Protein AF-A0A1Y3NDU6-F1 (afdb_monomer_lite)

Structure (mmCIF, N/CA/C/O backbone):
data_AF-A0A1Y3NDU6-F1
#
_entry.id   AF-A0A1Y3NDU6-F1
#
loop_
_atom_site.group_PDB
_atom_site.id
_atom_site.type_symbol
_atom_site.label_atom_id
_atom_site.label_alt_id
_atom_site.label_comp_id
_atom_site.label_asym_id
_atom_site.label_entity_id
_atom_site.label_seq_id
_atom_site.pdbx_PDB_ins_code
_atom_site.Cartn_x
_atom_site.Cartn_y
_atom_site.Cartn_z
_atom_site.occupancy
_atom_site.B_iso_or_equiv
_atom_site.auth_seq_id
_atom_site.auth_comp_id
_atom_site.auth_asym_id
_atom_site.auth_atom_id
_atom_site.pdbx_PDB_model_num
ATOM 1 N N . MET A 1 1 ? -13.699 -23.824 38.268 1.00 31.77 1 MET A N 1
ATOM 2 C CA . MET A 1 1 ? -13.006 -23.610 36.981 1.00 31.77 1 MET A CA 1
ATOM 3 C C . MET A 1 1 ? -12.756 -22.119 36.849 1.00 31.77 1 MET A C 1
ATOM 5 O O . MET A 1 1 ? -13.721 -21.370 36.886 1.00 31.77 1 MET A O 1
ATOM 9 N N . GLN A 1 2 ? -11.494 -21.681 36.827 1.00 27.80 2 GLN A N 1
ATOM 10 C CA . GLN A 1 2 ? -11.155 -20.280 36.553 1.00 27.80 2 GLN A CA 1
ATOM 11 C C . GLN A 1 2 ? -11.566 -19.979 35.112 1.00 27.80 2 GLN A C 1
ATOM 13 O O . GLN A 1 2 ? -11.056 -20.602 34.185 1.00 27.80 2 GLN A O 1
ATOM 18 N N . ALA A 1 3 ? -12.536 -19.086 34.934 1.00 35.53 3 ALA A N 1
ATOM 19 C CA . ALA A 1 3 ? -12.874 -18.583 33.616 1.00 35.53 3 ALA A CA 1
ATOM 20 C C . ALA A 1 3 ? -11.685 -17.751 33.120 1.00 35.53 3 ALA A C 1
ATOM 22 O O . ALA A 1 3 ? -11.338 -16.745 33.737 1.00 35.53 3 ALA A O 1
ATOM 23 N N . ASN A 1 4 ? -11.026 -18.213 32.055 1.00 40.12 4 ASN A N 1
ATOM 24 C CA . ASN A 1 4 ? -9.940 -17.474 31.421 1.00 40.12 4 ASN A CA 1
ATOM 25 C C . ASN A 1 4 ? -10.467 -16.108 30.970 1.00 40.12 4 ASN A C 1
ATOM 27 O O . ASN A 1 4 ? -11.404 -16.028 30.175 1.00 40.12 4 ASN A O 1
ATOM 31 N N . THR A 1 5 ? -9.868 -15.040 31.488 1.00 45.94 5 THR A N 1
ATOM 32 C CA . THR A 1 5 ? -10.101 -13.678 31.019 1.00 45.94 5 THR A CA 1
ATOM 33 C C . THR A 1 5 ? -9.553 -13.548 29.604 1.00 45.94 5 THR A C 1
ATOM 35 O O . THR A 1 5 ? -8.377 -13.813 29.352 1.00 45.94 5 THR A O 1
ATOM 38 N N . LYS A 1 6 ? -10.412 -13.166 28.656 1.00 53.97 6 LYS A N 1
ATOM 39 C CA . LYS A 1 6 ? -10.004 -12.910 27.274 1.00 53.97 6 LYS A CA 1
ATOM 40 C C . LYS A 1 6 ? -9.693 -11.421 27.155 1.00 53.97 6 LYS A C 1
ATOM 42 O O . LYS A 1 6 ? -10.540 -10.582 27.459 1.00 53.97 6 LYS A O 1
ATOM 47 N N . SER A 1 7 ? -8.450 -11.096 26.808 1.00 54.53 7 SER A N 1
ATOM 48 C CA . SER A 1 7 ? -8.079 -9.726 26.454 1.00 54.53 7 SER A CA 1
ATOM 49 C C . SER A 1 7 ? -8.465 -9.508 24.999 1.00 54.53 7 SER A C 1
ATOM 51 O O . SER A 1 7 ? -7.969 -10.215 24.123 1.00 54.53 7 SER A O 1
ATOM 53 N N . ASP A 1 8 ? -9.345 -8.547 24.752 1.00 68.81 8 ASP A N 1
ATOM 54 C CA . ASP A 1 8 ? -9.867 -8.228 23.432 1.00 68.81 8 ASP A CA 1
ATOM 55 C C . ASP A 1 8 ? -9.510 -6.785 23.057 1.00 68.81 8 ASP A C 1
ATOM 57 O O . ASP A 1 8 ? -9.345 -5.902 23.907 1.00 68.81 8 ASP A O 1
ATOM 61 N N . VAL A 1 9 ? -9.353 -6.559 21.756 1.00 76.62 9 VAL A N 1
ATOM 62 C CA . VAL A 1 9 ? -9.090 -5.234 21.200 1.00 76.62 9 VAL A CA 1
ATOM 63 C C . VAL A 1 9 ? -10.424 -4.615 20.796 1.00 76.62 9 VAL A C 1
ATOM 65 O O . VAL A 1 9 ? -11.245 -5.247 20.131 1.00 76.62 9 VAL A O 1
ATOM 68 N N . TYR A 1 10 ? -10.645 -3.372 21.210 1.00 80.69 10 TYR A N 1
ATOM 69 C CA . TYR A 1 10 ? -11.831 -2.595 20.873 1.00 80.69 10 TYR A CA 1
ATOM 70 C C . TYR A 1 10 ? -11.435 -1.323 20.137 1.00 80.69 10 TYR A C 1
ATOM 72 O O . TYR A 1 10 ? -10.323 -0.820 20.298 1.00 80.69 10 TYR A O 1
ATOM 80 N N . TYR A 1 11 ? -12.352 -0.772 19.348 1.00 83.75 11 TYR A N 1
ATOM 81 C CA . TYR A 1 11 ? -12.124 0.504 18.680 1.00 83.75 11 TYR A CA 1
ATOM 82 C C . TYR A 1 11 ? -13.368 1.391 18.628 1.00 83.75 11 TYR A C 1
ATOM 84 O O . TYR A 1 11 ? -14.505 0.911 18.669 1.00 83.75 11 TYR A O 1
ATOM 92 N N . PHE A 1 12 ? -13.134 2.695 18.491 1.00 82.38 12 PHE A N 1
ATOM 93 C CA . PHE A 1 12 ? -14.144 3.707 18.180 1.00 82.38 12 PHE A CA 1
ATOM 94 C C . PHE A 1 12 ? -13.540 4.849 17.355 1.00 82.38 12 PHE A C 1
ATOM 96 O O . PHE A 1 12 ? -12.323 4.941 17.205 1.00 82.38 12 PHE A O 1
ATOM 103 N N . ILE A 1 13 ? -14.396 5.709 16.802 1.00 74.62 13 ILE A N 1
ATOM 104 C CA . ILE A 1 13 ? -13.988 6.909 16.061 1.00 74.62 13 ILE A CA 1
ATOM 105 C C . ILE A 1 13 ? -14.240 8.120 16.960 1.00 74.62 13 ILE A C 1
ATOM 107 O O . ILE A 1 13 ? -15.358 8.302 17.447 1.00 74.62 13 ILE A O 1
ATOM 111 N N . ASN A 1 14 ? -13.207 8.922 17.213 1.00 76.12 14 ASN A N 1
ATOM 112 C CA . ASN A 1 14 ? -13.328 10.130 18.025 1.00 76.12 14 ASN A CA 1
ATOM 113 C C . ASN A 1 14 ? -13.956 11.294 17.227 1.00 76.12 14 ASN A C 1
ATOM 115 O O . ASN A 1 14 ? -14.252 11.187 16.037 1.00 76.12 14 ASN A O 1
ATOM 119 N N . LYS A 1 15 ? -14.140 12.449 17.876 1.00 71.94 15 LYS A N 1
ATOM 120 C CA . LYS A 1 15 ? -14.697 13.656 17.229 1.00 71.94 15 LYS A CA 1
ATOM 121 C C . LYS A 1 15 ? -13.829 14.214 16.094 1.00 71.94 15 LYS A C 1
ATOM 123 O O . LYS A 1 15 ? -14.344 14.945 15.254 1.00 71.94 15 LYS A O 1
ATOM 128 N N . SER A 1 16 ? -12.541 13.883 16.077 1.00 75.50 16 SER A N 1
ATOM 129 C CA . SER A 1 16 ? -11.582 14.271 15.039 1.00 75.50 16 SER A CA 1
ATOM 130 C C . SER A 1 16 ? -11.560 13.292 13.858 1.00 75.50 16 SER A C 1
ATOM 132 O O . SER A 1 16 ? -10.704 13.419 12.988 1.00 75.50 16 SER A O 1
ATOM 134 N N . ASN A 1 17 ? -12.491 12.329 13.803 1.00 69.38 17 ASN A N 1
ATOM 135 C CA . ASN A 1 17 ? -12.513 11.222 12.841 1.00 69.38 17 ASN A CA 1
ATOM 136 C C . ASN A 1 17 ? -11.282 10.300 12.908 1.00 69.38 17 ASN A C 1
ATOM 138 O O . ASN A 1 17 ? -10.957 9.617 11.937 1.00 69.38 17 ASN A O 1
ATOM 142 N N . GLU A 1 18 ? -10.613 10.235 14.056 1.00 71.06 18 GLU A N 1
ATOM 143 C CA . GLU A 1 18 ? -9.482 9.339 14.276 1.00 71.06 18 GLU A CA 1
ATOM 144 C C . GLU A 1 18 ? -9.954 8.039 14.926 1.00 71.06 18 GLU A C 1
ATOM 146 O O . GLU A 1 18 ? -10.801 8.037 15.826 1.00 71.06 18 GLU A O 1
ATOM 151 N N . TYR A 1 19 ? -9.377 6.923 14.482 1.00 73.75 19 TYR A N 1
ATOM 152 C CA . TYR A 1 19 ? -9.595 5.626 15.108 1.00 73.75 19 TYR A CA 1
ATOM 153 C C . TYR A 1 19 ? -8.797 5.532 16.403 1.00 73.75 19 TYR A C 1
ATOM 155 O O . TYR A 1 19 ? -7.568 5.607 16.398 1.00 73.75 19 TYR A O 1
ATOM 163 N N . ILE A 1 20 ? -9.502 5.304 17.505 1.00 79.75 20 ILE A N 1
ATOM 164 C CA . ILE A 1 20 ? -8.898 5.011 18.797 1.00 79.75 20 ILE A CA 1
ATOM 165 C C . ILE A 1 20 ? -9.077 3.526 19.068 1.00 79.75 20 ILE A C 1
ATOM 167 O O . ILE A 1 20 ? -10.198 3.018 19.082 1.00 79.75 20 ILE A O 1
ATOM 171 N N . VAL A 1 21 ? -7.952 2.846 19.272 1.00 82.00 21 VAL A N 1
ATOM 172 C CA . VAL A 1 21 ? -7.886 1.427 19.623 1.00 82.00 21 VAL A CA 1
ATOM 173 C C . VAL A 1 21 ? -7.563 1.310 21.103 1.00 82.00 21 VAL A C 1
ATOM 175 O O . VAL A 1 21 ? -6.613 1.945 21.569 1.00 82.00 21 VAL A O 1
ATOM 178 N N . ILE A 1 22 ? -8.345 0.503 21.816 1.00 84.31 22 ILE A N 1
ATOM 179 C CA . ILE A 1 22 ? -8.239 0.297 23.259 1.00 84.31 22 ILE A CA 1
ATOM 180 C C . ILE A 1 22 ? -8.166 -1.191 23.573 1.00 84.31 22 ILE A C 1
ATOM 182 O O . ILE A 1 22 ? -8.807 -2.016 22.917 1.00 84.31 22 ILE A O 1
ATOM 186 N N . THR A 1 23 ? -7.420 -1.523 24.617 1.00 82.12 23 THR A N 1
ATOM 187 C CA . THR A 1 23 ? -7.362 -2.884 25.145 1.00 82.12 23 THR A CA 1
ATOM 188 C C . THR A 1 23 ? -8.314 -2.996 26.325 1.00 82.12 23 THR A C 1
ATOM 190 O O . THR A 1 23 ? -8.252 -2.198 27.263 1.00 82.12 23 THR A O 1
ATOM 193 N N . ALA A 1 24 ? -9.190 -3.996 26.294 1.00 83.31 24 ALA A N 1
ATOM 194 C CA . ALA A 1 24 ? -10.069 -4.296 27.412 1.00 83.31 24 ALA A CA 1
ATOM 195 C C . ALA A 1 24 ? -10.172 -5.807 27.635 1.00 83.31 24 ALA A C 1
ATOM 197 O O . ALA A 1 24 ? -10.037 -6.607 26.711 1.00 83.31 24 ALA A O 1
ATOM 198 N N . LYS A 1 25 ? -10.404 -6.215 28.880 1.00 83.44 25 LYS A N 1
ATOM 199 C CA . LYS A 1 25 ? -10.561 -7.620 29.262 1.00 83.44 25 LYS A CA 1
ATOM 200 C C . LYS A 1 25 ? -12.034 -7.904 29.505 1.00 83.44 25 LYS A C 1
ATOM 202 O O . LYS A 1 25 ? -12.667 -7.228 30.319 1.00 83.44 25 LYS A O 1
ATOM 207 N N . HIS A 1 26 ? -12.563 -8.921 28.832 1.00 75.62 26 HIS A N 1
ATOM 208 C CA . HIS A 1 26 ? -13.901 -9.421 29.106 1.00 75.62 26 HIS A CA 1
ATOM 209 C C . HIS A 1 26 ? -13.832 -10.500 30.192 1.00 75.62 26 HIS A C 1
ATOM 211 O O . HIS A 1 26 ? -13.117 -11.501 30.066 1.00 75.62 26 HIS A O 1
ATOM 217 N N . VAL A 1 27 ? -14.578 -10.289 31.275 1.00 78.25 27 VAL A N 1
ATOM 218 C CA . VAL A 1 27 ? -14.775 -11.269 32.343 1.00 78.25 27 VAL A CA 1
ATOM 219 C C . VAL A 1 27 ? -16.188 -11.830 32.183 1.00 78.25 27 VAL A C 1
ATOM 221 O O . VAL A 1 27 ? -17.154 -11.083 32.353 1.00 78.25 27 VAL A O 1
ATOM 224 N N . PRO A 1 28 ? -16.349 -13.115 31.829 1.00 70.94 28 PRO A N 1
ATOM 225 C CA . PRO A 1 28 ? -17.672 -13.704 31.656 1.00 70.94 28 PRO A CA 1
ATOM 226 C C . PRO A 1 28 ? -18.440 -13.744 32.984 1.00 70.94 28 PRO A C 1
ATOM 228 O O . PRO A 1 28 ? -17.840 -13.761 34.062 1.00 70.94 28 PRO A O 1
ATOM 231 N N . SER A 1 29 ? -19.774 -13.783 32.910 1.00 74.88 29 SER A N 1
ATOM 232 C CA . SER A 1 29 ? -20.608 -13.929 34.106 1.00 74.88 29 SER A CA 1
ATOM 233 C C . SER A 1 29 ? -20.365 -15.273 34.788 1.00 74.88 29 SER A C 1
ATOM 235 O O . SER A 1 29 ? -20.141 -16.291 34.131 1.00 74.88 29 SER A O 1
ATOM 237 N N . THR A 1 30 ? -20.494 -15.287 36.106 1.00 74.62 30 THR A N 1
ATOM 238 C CA . THR A 1 30 ? -20.524 -16.502 36.926 1.00 74.62 30 THR A CA 1
ATOM 239 C C . THR A 1 30 ? -21.856 -16.576 37.668 1.00 74.62 30 THR A C 1
ATOM 241 O O . THR A 1 30 ? -22.587 -15.590 37.713 1.00 74.62 30 THR A O 1
ATOM 244 N N . ASP A 1 31 ? -22.151 -17.694 38.333 1.00 75.56 31 ASP A N 1
ATOM 245 C CA . ASP A 1 31 ? -23.376 -17.849 39.142 1.00 75.56 31 ASP A CA 1
ATOM 246 C C . ASP A 1 31 ? -23.540 -16.782 40.244 1.00 75.56 31 ASP A C 1
ATOM 248 O O . ASP A 1 31 ? -24.611 -16.648 40.834 1.00 75.56 31 ASP A O 1
ATOM 252 N N . LYS A 1 32 ? -22.470 -16.042 40.562 1.00 78.50 32 LYS A N 1
ATOM 253 C CA . LYS A 1 32 ? -22.427 -15.039 41.632 1.00 78.50 32 LYS A CA 1
ATOM 254 C C . LYS A 1 32 ? -22.222 -13.611 41.135 1.00 78.50 32 LYS A C 1
ATOM 256 O O . LYS A 1 32 ? -22.427 -12.682 41.909 1.00 78.50 32 LYS A O 1
ATOM 261 N N . GLU A 1 33 ? -21.785 -13.423 39.892 1.00 75.06 33 GLU A N 1
ATOM 262 C CA . GLU A 1 33 ? -21.370 -12.115 39.384 1.00 75.06 33 GLU A CA 1
ATOM 263 C C . GLU A 1 33 ? -21.757 -11.930 37.917 1.00 75.06 33 GLU A C 1
ATOM 265 O O . GLU A 1 33 ? -21.538 -12.814 37.088 1.00 75.06 33 GLU A O 1
ATOM 270 N N . ASN A 1 34 ? -22.267 -10.742 37.585 1.00 74.56 34 ASN A N 1
ATOM 271 C CA . ASN A 1 34 ? -22.521 -10.347 36.202 1.00 74.56 34 ASN A CA 1
ATOM 272 C C . ASN A 1 34 ? -21.213 -10.246 35.407 1.00 74.56 34 ASN A C 1
ATOM 274 O O . ASN A 1 34 ? -20.143 -10.024 35.977 1.00 74.56 34 ASN A O 1
ATOM 278 N N . ALA A 1 35 ? -21.320 -10.367 34.082 1.00 77.44 35 ALA A N 1
ATOM 279 C CA . ALA A 1 35 ? -20.197 -10.146 33.180 1.00 77.44 35 ALA A CA 1
ATOM 280 C C . ALA A 1 35 ? -19.627 -8.728 33.349 1.00 77.44 35 ALA A C 1
ATOM 282 O O . ALA A 1 35 ? -20.364 -7.782 33.659 1.00 77.44 35 ALA A O 1
ATOM 283 N N . LYS A 1 36 ? -18.311 -8.596 33.165 1.00 83.31 36 LYS A N 1
ATOM 284 C CA . LYS A 1 36 ? -17.575 -7.347 33.371 1.00 83.31 36 LYS A CA 1
ATOM 285 C C . LYS A 1 36 ? -16.689 -7.025 32.179 1.00 83.31 36 LYS A C 1
ATOM 287 O O . LYS A 1 36 ? -16.108 -7.922 31.568 1.00 83.31 36 LYS A O 1
ATOM 292 N N . LEU A 1 37 ? -16.522 -5.736 31.918 1.00 85.69 37 LEU A N 1
ATOM 293 C CA . LEU A 1 37 ? -15.507 -5.211 31.015 1.00 85.69 37 LEU A CA 1
ATOM 294 C C . LEU A 1 37 ? -14.501 -4.412 31.835 1.00 85.69 37 LEU A C 1
ATOM 296 O O . LEU A 1 37 ? -14.879 -3.486 32.551 1.00 85.69 37 LEU A O 1
ATOM 300 N N . ILE A 1 38 ? -13.228 -4.776 31.736 1.00 87.94 38 ILE A N 1
ATOM 301 C CA . ILE A 1 38 ? -12.136 -4.086 32.422 1.00 87.94 38 ILE A CA 1
ATOM 302 C C . ILE A 1 38 ? -11.323 -3.342 31.370 1.00 87.94 38 ILE A C 1
ATOM 304 O O . ILE A 1 38 ? -10.694 -3.975 30.524 1.00 87.94 38 ILE A O 1
ATOM 308 N N . ILE A 1 39 ? -11.347 -2.013 31.409 1.00 88.25 39 ILE A N 1
ATOM 309 C CA . ILE A 1 39 ? -10.547 -1.161 30.526 1.00 88.25 39 ILE A CA 1
ATOM 310 C C . ILE A 1 39 ? -9.260 -0.793 31.258 1.00 88.25 39 ILE A C 1
ATOM 312 O O . ILE A 1 39 ? -9.310 -0.243 32.357 1.00 88.25 39 ILE A O 1
ATOM 316 N N . ASP A 1 40 ? -8.130 -1.088 30.622 1.00 85.06 40 ASP A N 1
ATOM 317 C CA . ASP A 1 40 ? -6.774 -0.823 31.121 1.00 85.06 40 ASP A CA 1
ATOM 318 C C . ASP A 1 40 ? -6.006 0.010 30.075 1.00 85.06 40 ASP A C 1
ATOM 320 O O . ASP A 1 40 ? -4.908 -0.324 29.636 1.00 85.06 40 ASP A O 1
ATOM 324 N N . ASP A 1 41 ? -6.659 1.067 29.573 1.00 86.19 41 ASP A N 1
ATOM 325 C CA . ASP A 1 41 ? -6.070 2.030 28.639 1.00 86.19 41 ASP A CA 1
ATOM 326 C C . ASP A 1 41 ? -6.034 3.413 29.289 1.00 86.19 41 ASP A C 1
ATOM 328 O O . ASP A 1 41 ? -7.052 4.104 29.419 1.00 86.19 41 ASP A O 1
ATOM 332 N N . GLU A 1 42 ? -4.832 3.825 29.690 1.00 85.44 42 GLU A N 1
ATOM 333 C CA . GLU A 1 42 ? -4.609 5.084 30.395 1.00 85.44 42 GLU A CA 1
ATOM 334 C C . GLU A 1 42 ? -5.117 6.299 29.600 1.00 85.44 42 GLU A C 1
ATOM 336 O O . GLU A 1 42 ? -5.598 7.265 30.195 1.00 85.44 42 GLU A O 1
ATOM 341 N N . ARG A 1 43 ? -5.054 6.266 28.262 1.00 86.19 43 ARG A N 1
ATOM 342 C CA . ARG A 1 43 ? -5.461 7.397 27.412 1.00 86.19 43 ARG A CA 1
ATOM 343 C C . ARG A 1 43 ? -6.961 7.625 27.522 1.00 86.19 43 ARG A C 1
ATOM 345 O O . ARG A 1 43 ? -7.394 8.746 27.773 1.00 86.19 43 ARG A O 1
ATOM 352 N N . VAL A 1 44 ? -7.742 6.552 27.420 1.00 85.88 44 VAL A N 1
ATOM 353 C CA . VAL A 1 44 ? -9.207 6.609 27.524 1.00 85.88 44 VAL A CA 1
ATOM 354 C C . VAL A 1 44 ? -9.649 6.974 28.931 1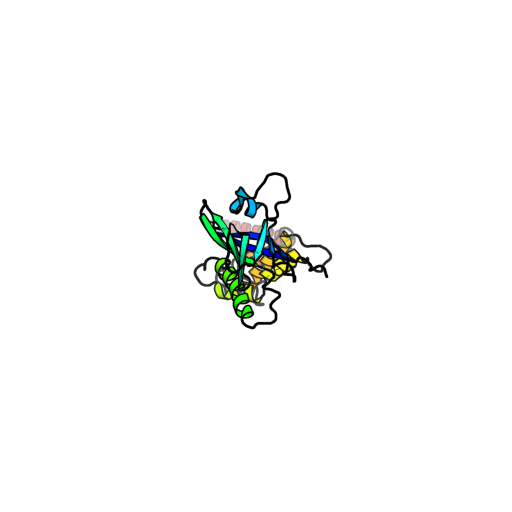.00 85.88 44 VAL A C 1
ATOM 356 O O . VAL A 1 44 ? -10.551 7.794 29.094 1.00 85.88 44 VAL A O 1
ATOM 359 N N . ILE A 1 45 ? -8.982 6.439 29.953 1.00 87.44 45 ILE A N 1
ATOM 360 C CA . ILE A 1 45 ? -9.290 6.772 31.346 1.00 87.44 45 ILE A CA 1
ATOM 361 C C . ILE A 1 45 ? -9.000 8.254 31.620 1.00 87.44 45 ILE A C 1
ATOM 363 O O . ILE A 1 45 ? -9.853 8.960 32.157 1.00 87.44 45 ILE A O 1
ATOM 367 N N . LYS A 1 46 ? -7.842 8.767 31.188 1.00 86.25 46 LYS A N 1
ATOM 368 C CA . LYS A 1 46 ? -7.493 10.191 31.318 1.00 86.25 46 LYS A CA 1
ATOM 369 C C . LYS A 1 46 ? -8.393 11.110 30.507 1.00 86.25 46 LYS A C 1
ATOM 371 O O . LYS A 1 46 ? -8.544 12.268 30.878 1.00 86.25 46 LYS A O 1
ATOM 376 N N . GLU A 1 47 ? -8.937 10.667 29.384 1.00 86.06 47 GLU A N 1
ATOM 377 C CA . GLU A 1 47 ? -9.767 11.523 28.541 1.00 86.06 47 GLU A CA 1
ATOM 378 C C . GLU A 1 47 ? -11.212 11.576 29.047 1.00 86.06 47 GLU A C 1
ATOM 380 O O . GLU A 1 47 ? -11.738 12.668 29.273 1.00 86.06 47 GLU A O 1
ATOM 385 N N . TYR A 1 48 ? -11.811 10.408 29.294 1.00 86.19 48 TYR A N 1
ATOM 386 C CA . TYR A 1 48 ? -13.251 10.250 29.523 1.00 86.19 48 TYR A CA 1
ATOM 387 C C . TYR A 1 48 ? -13.639 9.989 30.985 1.00 86.19 48 TYR A C 1
ATOM 389 O O . TYR A 1 48 ? -14.810 10.127 31.331 1.00 86.19 48 TYR A O 1
ATOM 397 N N . TYR A 1 49 ? -12.674 9.640 31.844 1.00 86.19 49 TYR A N 1
ATOM 398 C CA . TYR A 1 49 ? -12.896 9.199 33.230 1.00 86.19 49 TYR A CA 1
ATOM 399 C C . TYR A 1 49 ? -11.931 9.869 34.216 1.00 86.19 49 TYR A C 1
ATOM 401 O O . TYR A 1 49 ? -11.488 9.258 35.188 1.00 86.19 49 TYR A O 1
ATOM 409 N N . LYS A 1 50 ? -11.604 11.147 33.978 1.00 81.56 50 LYS A N 1
ATOM 410 C CA . LYS A 1 50 ? -10.631 11.934 34.767 1.00 81.56 50 LYS A CA 1
ATOM 411 C C . LYS A 1 50 ? -10.855 11.869 36.274 1.00 81.56 50 LYS A C 1
ATOM 413 O O . LYS A 1 50 ? -9.893 11.847 37.029 1.00 81.56 50 LYS A O 1
ATOM 418 N N . GLU A 1 51 ? -12.110 11.832 36.709 1.00 79.00 51 GLU A N 1
ATOM 419 C CA . GLU A 1 51 ? -12.468 11.758 38.131 1.00 79.00 51 GLU A CA 1
ATOM 420 C C . GLU A 1 51 ? -12.076 10.429 38.796 1.00 79.00 51 GLU A C 1
ATOM 422 O O . GLU A 1 51 ? -11.881 10.384 40.007 1.00 79.00 51 GLU A O 1
ATOM 427 N N . TYR A 1 52 ? -11.920 9.363 38.009 1.00 75.25 52 TYR A N 1
ATOM 428 C CA . TYR A 1 52 ? -11.458 8.053 38.467 1.00 75.25 52 TYR A CA 1
ATOM 429 C C . TYR A 1 52 ? -9.946 7.872 38.291 1.00 75.25 52 TYR A C 1
ATOM 431 O O . TYR A 1 52 ? -9.399 6.848 38.697 1.00 75.25 52 TYR A O 1
ATOM 439 N N . TYR A 1 53 ? -9.256 8.856 37.705 1.00 73.94 53 TYR A N 1
ATOM 440 C CA . TYR A 1 53 ? -7.812 8.829 37.527 1.00 73.94 53 TYR A CA 1
ATOM 441 C C . TYR A 1 53 ? -7.109 9.414 38.760 1.00 73.94 53 TYR A C 1
ATOM 443 O O . TYR A 1 53 ? -6.913 10.623 38.880 1.00 73.94 53 TYR A O 1
ATOM 451 N N . THR A 1 54 ? -6.696 8.550 39.688 1.00 65.75 54 THR A N 1
ATOM 452 C CA . THR A 1 54 ? -5.808 8.928 40.798 1.00 65.75 54 THR A CA 1
ATOM 453 C C . THR A 1 54 ? -4.360 8.597 40.454 1.00 65.75 54 THR A C 1
ATOM 455 O O . THR A 1 54 ? -4.019 7.434 40.247 1.00 65.75 54 THR A O 1
ATOM 458 N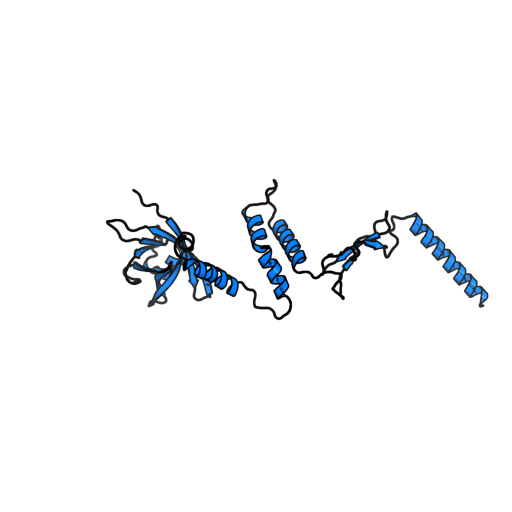 N . SER A 1 55 ? -3.499 9.617 40.420 1.00 57.44 55 SER A N 1
ATOM 459 C CA . SER A 1 55 ? -2.055 9.472 40.197 1.00 57.44 55 SER A CA 1
ATOM 460 C C . SER A 1 55 ? -1.436 8.502 41.215 1.00 57.44 55 SER A C 1
ATOM 462 O O . SER A 1 55 ? -1.289 8.868 42.379 1.00 57.44 55 SER A O 1
ATOM 464 N N . GLY A 1 56 ? -1.049 7.292 40.784 1.00 57.62 56 GLY A N 1
ATOM 465 C CA . GLY A 1 56 ? -0.179 6.403 41.569 1.00 57.62 56 GLY A CA 1
ATOM 466 C C . GLY A 1 56 ? -0.554 4.920 41.698 1.00 57.62 56 GLY A C 1
ATOM 467 O O . GLY A 1 56 ? 0.237 4.202 42.294 1.00 57.62 56 GLY A O 1
ATOM 468 N N . ASN A 1 57 ? -1.679 4.430 41.157 1.00 55.88 57 ASN A N 1
ATOM 469 C CA . ASN A 1 57 ? -2.064 3.005 41.227 1.00 55.88 57 ASN A CA 1
ATOM 470 C C . ASN A 1 57 ? -2.629 2.479 39.893 1.00 55.88 57 ASN A C 1
ATOM 472 O O . ASN A 1 57 ? -3.110 3.274 39.088 1.00 55.88 57 ASN A O 1
ATOM 476 N N . ASN A 1 58 ? -2.577 1.149 39.695 1.00 59.06 58 ASN A N 1
ATOM 477 C CA . ASN A 1 58 ? -3.147 0.418 38.548 1.00 59.06 58 ASN A CA 1
ATOM 478 C C . ASN A 1 58 ? -4.528 0.970 38.155 1.00 59.06 58 ASN A C 1
ATOM 480 O O . ASN A 1 58 ? -5.474 0.922 38.943 1.00 59.06 58 ASN A O 1
ATOM 484 N N . TYR A 1 59 ? -4.625 1.494 36.936 1.00 71.75 59 TYR A N 1
ATOM 485 C CA . TYR A 1 59 ? -5.799 2.169 36.389 1.00 71.75 59 TYR A CA 1
ATOM 486 C C . TYR A 1 59 ? -6.682 1.164 35.647 1.00 71.75 59 TYR A C 1
ATOM 488 O O . TYR A 1 59 ? -6.784 1.179 34.427 1.00 71.75 59 TYR A O 1
ATOM 496 N N . GLU A 1 60 ? -7.339 0.287 36.405 1.00 83.69 60 GLU A N 1
ATOM 497 C CA . GLU A 1 60 ? -8.362 -0.601 35.855 1.00 83.69 60 GLU A CA 1
ATOM 498 C C . GLU A 1 60 ? -9.752 -0.002 36.089 1.00 83.69 60 GLU A C 1
ATOM 500 O O . GLU A 1 60 ? -10.216 0.148 37.224 1.00 83.69 60 GLU A O 1
ATOM 505 N N . LEU A 1 61 ? -10.441 0.339 34.999 1.00 87.50 61 LEU A N 1
ATOM 506 C CA . LEU A 1 61 ? -11.826 0.785 35.051 1.00 87.50 61 LEU A CA 1
ATOM 507 C C . LEU A 1 61 ? -12.753 -0.403 34.788 1.00 87.50 61 LEU A C 1
ATOM 509 O O . LEU A 1 61 ? -12.781 -0.954 33.689 1.00 87.50 61 LEU A O 1
ATOM 513 N N . VAL A 1 62 ? -13.505 -0.796 35.816 1.00 89.75 62 VAL A N 1
ATOM 514 C CA . VAL A 1 62 ? -14.392 -1.964 35.776 1.00 89.75 62 VAL A CA 1
ATOM 515 C C . VAL A 1 62 ? -15.832 -1.530 35.529 1.00 89.75 62 VAL A C 1
ATOM 517 O O . VAL A 1 62 ? -16.396 -0.774 36.322 1.00 89.75 62 VAL A O 1
ATOM 520 N N . PHE A 1 63 ? -16.426 -2.063 34.466 1.00 89.31 63 PHE A N 1
ATOM 521 C CA . PHE A 1 63 ? -17.846 -1.948 34.151 1.00 89.31 63 PHE A CA 1
ATOM 522 C C . PHE A 1 63 ? -18.542 -3.291 34.304 1.00 89.31 63 PHE A C 1
ATOM 524 O O . PHE A 1 63 ? -17.947 -4.334 34.037 1.00 89.31 63 PHE A O 1
ATOM 531 N N . THR A 1 64 ? -19.814 -3.269 34.680 1.00 87.88 64 THR A N 1
ATOM 532 C CA . THR A 1 64 ? -20.686 -4.447 34.709 1.00 87.88 64 THR A CA 1
ATOM 533 C C . THR A 1 64 ? -21.729 -4.351 33.599 1.00 87.88 64 THR A C 1
ATOM 535 O O . THR A 1 64 ? -22.165 -3.264 33.221 1.00 87.88 64 THR A O 1
ATOM 538 N N . CYS A 1 65 ? -22.141 -5.487 33.041 1.00 79.19 65 CYS A N 1
ATOM 539 C CA . CYS A 1 65 ? -23.222 -5.496 32.059 1.00 79.19 65 CYS A CA 1
ATOM 540 C C . CYS A 1 65 ? -24.566 -5.185 32.737 1.00 79.19 65 CYS A C 1
ATOM 542 O O . CYS A 1 65 ? -24.948 -5.846 33.706 1.00 79.19 65 CYS A O 1
ATOM 544 N N . GLY A 1 66 ? -25.280 -4.191 32.209 1.00 77.75 66 GLY A N 1
ATOM 545 C CA . GLY A 1 66 ? -26.606 -3.767 32.651 1.00 77.75 66 GLY A CA 1
ATOM 546 C C . GLY A 1 66 ? -27.609 -3.717 31.496 1.00 77.75 66 GLY A C 1
ATOM 547 O O . GLY A 1 66 ? -27.290 -4.038 30.353 1.00 77.75 66 GLY A O 1
ATOM 548 N N . THR A 1 67 ? -28.844 -3.309 31.792 1.00 80.50 67 THR A N 1
ATOM 549 C CA . THR A 1 67 ? -29.900 -3.143 30.775 1.00 80.50 67 THR A CA 1
ATOM 550 C C . THR A 1 67 ? -29.714 -1.893 29.921 1.00 80.50 67 THR A C 1
ATOM 552 O O . THR A 1 67 ? -30.150 -1.882 28.778 1.00 80.50 67 THR A O 1
ATOM 555 N N . ASN A 1 68 ? -29.064 -0.860 30.464 1.00 84.25 68 ASN A N 1
ATOM 556 C CA . ASN A 1 68 ? -28.732 0.390 29.786 1.00 84.25 68 ASN A CA 1
ATOM 557 C C . ASN A 1 68 ? -27.324 0.834 30.197 1.00 84.25 68 ASN A C 1
ATOM 559 O O . ASN A 1 68 ? -26.896 0.568 31.324 1.00 84.25 68 ASN A O 1
ATOM 563 N N . ALA A 1 69 ? -26.637 1.548 29.306 1.00 87.06 69 ALA A N 1
ATOM 564 C CA . ALA A 1 69 ? -25.371 2.188 29.635 1.00 87.06 69 ALA A CA 1
ATOM 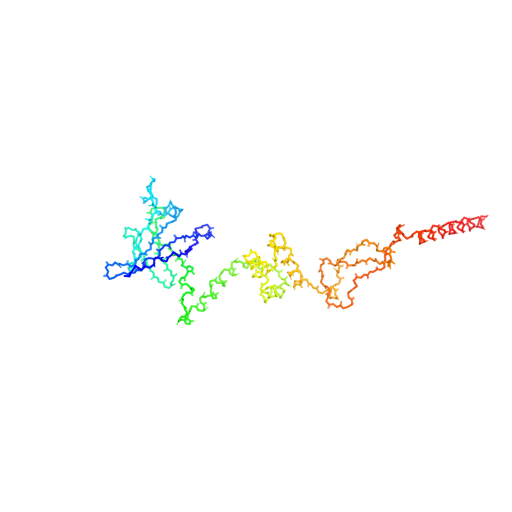565 C C . ALA A 1 69 ? -25.598 3.326 30.646 1.00 87.06 69 ALA A C 1
ATOM 567 O O . ALA A 1 69 ? -26.477 4.166 30.445 1.00 87.06 69 ALA A O 1
ATOM 568 N N . ASN A 1 70 ? -24.826 3.342 31.734 1.00 90.75 70 ASN A N 1
ATOM 569 C CA . ASN A 1 70 ? -24.902 4.367 32.774 1.00 90.75 70 ASN A CA 1
ATOM 570 C C . ASN A 1 70 ? -23.515 4.642 33.358 1.00 90.75 70 ASN A C 1
ATOM 572 O O . ASN A 1 70 ? -22.842 3.739 33.862 1.00 90.75 70 ASN A O 1
ATOM 576 N N . TYR A 1 71 ? -23.100 5.901 33.301 1.00 89.25 71 TYR A N 1
ATOM 577 C CA . TYR A 1 71 ? -21.772 6.343 33.701 1.00 89.25 71 TYR A CA 1
ATOM 578 C C . TYR A 1 71 ? -21.557 6.230 35.215 1.00 89.25 71 TYR A C 1
ATOM 580 O O . TYR A 1 71 ? -20.506 5.767 35.656 1.00 89.25 71 TYR A O 1
ATOM 588 N N . LYS A 1 72 ? -22.560 6.606 36.019 1.00 87.94 72 LYS A N 1
ATOM 589 C CA . LYS A 1 72 ? -22.475 6.612 37.490 1.00 87.94 72 LYS A CA 1
ATOM 590 C C . LYS A 1 72 ? -22.447 5.203 38.067 1.00 87.94 72 LYS A C 1
ATOM 592 O O . LYS A 1 72 ? -21.637 4.915 38.943 1.00 87.94 72 LYS A O 1
ATOM 597 N N . ASP A 1 73 ? -23.301 4.334 37.538 1.00 88.44 73 ASP A N 1
ATOM 598 C CA . ASP A 1 73 ? -23.422 2.946 37.989 1.00 88.44 73 ASP A CA 1
ATOM 599 C C . ASP A 1 73 ? -22.360 2.034 37.353 1.00 88.44 73 ASP A C 1
ATOM 601 O O . ASP A 1 73 ? -22.272 0.854 37.686 1.00 88.44 73 ASP A O 1
ATOM 605 N N . LYS A 1 74 ? -21.542 2.572 36.433 1.00 89.50 74 LYS A N 1
ATOM 606 C CA . LYS A 1 74 ? -20.569 1.827 35.618 1.00 89.50 74 LYS A CA 1
ATOM 607 C C . LYS A 1 74 ? -21.214 0.638 34.906 1.00 89.50 74 LYS A C 1
ATOM 609 O O . LYS A 1 74 ? -20.630 -0.442 34.802 1.00 89.50 74 LYS A O 1
ATOM 614 N N . HIS A 1 75 ? -22.417 0.858 34.387 1.00 89.06 75 HIS A N 1
ATOM 615 C CA . HIS A 1 75 ? -23.130 -0.123 33.585 1.00 89.06 75 HIS A CA 1
ATOM 616 C C . HIS A 1 75 ? -22.821 0.072 32.107 1.00 89.06 75 HIS A C 1
ATOM 618 O O . HIS A 1 75 ? -22.917 1.180 31.589 1.00 89.06 75 HIS A O 1
ATOM 624 N N . ILE A 1 76 ? -22.497 -1.015 31.419 1.00 86.62 76 ILE A N 1
ATOM 625 C CA . ILE A 1 76 ? -22.398 -1.054 29.959 1.00 86.62 76 ILE A CA 1
ATOM 626 C C . ILE A 1 76 ? -23.546 -1.865 29.377 1.00 86.62 76 ILE A C 1
ATOM 628 O O . ILE A 1 76 ? -24.058 -2.786 30.018 1.00 86.62 76 ILE A O 1
ATOM 632 N N . PHE A 1 77 ? -23.927 -1.545 28.146 1.00 83.56 77 PHE A N 1
ATOM 633 C CA . PHE A 1 77 ? -24.905 -2.324 27.397 1.00 83.56 77 PHE A CA 1
ATOM 634 C C . PHE A 1 77 ? -24.221 -3.019 26.219 1.00 83.56 77 PHE A C 1
ATOM 636 O O . PHE A 1 77 ? -23.571 -2.369 25.402 1.00 83.56 77 PHE A O 1
ATOM 643 N N . TYR A 1 78 ? -24.343 -4.346 26.149 1.00 78.06 78 TYR A N 1
ATOM 644 C CA . TYR A 1 78 ? -23.746 -5.167 25.095 1.00 78.06 78 TYR A CA 1
ATOM 645 C C . TYR A 1 78 ? -24.831 -5.656 24.133 1.00 78.06 78 TYR A C 1
ATOM 647 O O . TYR A 1 78 ? -25.786 -6.310 24.555 1.00 78.06 78 TYR A O 1
ATOM 655 N N . TYR A 1 79 ? -24.680 -5.374 22.840 1.00 71.00 79 TYR A N 1
ATOM 656 C CA . TYR A 1 79 ? -25.601 -5.818 21.791 1.00 71.00 79 TYR A CA 1
ATOM 657 C C . TYR A 1 79 ? -24.878 -5.928 20.448 1.00 71.00 79 TYR A C 1
ATOM 659 O O . TYR A 1 79 ? -24.091 -5.061 20.083 1.00 71.00 79 TYR A O 1
ATOM 667 N N . ASN A 1 80 ? -25.169 -6.976 19.673 1.00 66.88 80 ASN A N 1
ATOM 668 C CA . ASN A 1 80 ? -24.665 -7.151 18.302 1.00 66.88 80 ASN A CA 1
ATOM 669 C C . ASN A 1 80 ? -23.148 -6.892 18.143 1.00 66.88 80 ASN A C 1
ATOM 671 O O . ASN A 1 80 ? -22.736 -6.185 17.220 1.00 66.88 80 ASN A O 1
ATOM 675 N N . ASN A 1 81 ? -22.323 -7.438 19.046 1.00 67.00 81 ASN A N 1
ATOM 676 C CA . ASN A 1 81 ? -20.859 -7.257 19.081 1.00 67.00 81 ASN A CA 1
ATOM 677 C C . ASN A 1 81 ? -20.403 -5.797 19.285 1.00 67.00 81 ASN A C 1
ATOM 679 O O . ASN A 1 81 ? -19.299 -5.401 18.894 1.00 67.00 81 ASN A O 1
ATOM 683 N N . ARG A 1 82 ? -21.269 -4.974 19.878 1.00 76.56 82 ARG A N 1
ATOM 684 C CA . ARG A 1 82 ? -21.016 -3.584 20.257 1.00 76.56 82 ARG A CA 1
ATOM 685 C C . ARG A 1 82 ? -21.221 -3.433 21.751 1.00 76.56 82 ARG A C 1
ATOM 687 O O . ARG A 1 82 ? -22.110 -4.054 22.331 1.00 76.56 82 ARG A O 1
ATOM 694 N N . VAL A 1 83 ? -20.413 -2.571 22.344 1.00 82.00 83 VAL A N 1
ATOM 695 C CA . VAL A 1 83 ? -20.569 -2.138 23.726 1.00 82.00 83 VAL A CA 1
ATOM 696 C C . VAL A 1 83 ? -20.878 -0.654 23.702 1.00 82.00 83 VAL A C 1
ATOM 698 O O . VAL A 1 83 ? -20.097 0.144 23.189 1.00 82.00 83 VAL A O 1
ATOM 701 N N . ASP A 1 84 ? -22.006 -0.281 24.280 1.00 87.38 84 ASP A N 1
ATOM 702 C CA . ASP A 1 84 ? -22.301 1.101 24.615 1.00 87.38 84 ASP A CA 1
ATOM 703 C C . ASP A 1 84 ? -21.603 1.425 25.936 1.00 87.38 84 ASP A C 1
ATOM 705 O O . ASP A 1 84 ? -22.016 0.997 27.019 1.00 87.38 84 ASP A O 1
ATOM 709 N N . LEU A 1 85 ? -20.493 2.147 25.813 1.00 90.06 85 LEU A N 1
ATOM 710 C CA . LEU A 1 85 ? -19.652 2.589 26.907 1.00 90.06 85 LEU A CA 1
ATOM 711 C C . LEU A 1 85 ? -20.106 3.987 27.352 1.00 90.06 85 LEU A C 1
ATOM 713 O O . LEU A 1 85 ? -20.009 4.936 26.571 1.00 90.06 85 LEU A O 1
ATOM 717 N N . PRO A 1 86 ? -20.601 4.164 28.585 1.00 90.69 86 PRO A N 1
ATOM 718 C CA . PRO A 1 86 ? -21.007 5.480 29.048 1.00 90.69 86 PRO A CA 1
ATOM 719 C C . PRO A 1 86 ? -19.768 6.314 29.384 1.00 90.69 86 PRO A C 1
ATOM 721 O O . PRO A 1 86 ? -18.923 5.884 30.167 1.00 90.69 86 PRO A O 1
ATOM 724 N N . ILE A 1 87 ? -19.658 7.512 28.817 1.00 89.81 87 ILE A N 1
ATOM 725 C CA . ILE A 1 87 ? -18.526 8.433 28.979 1.00 89.81 87 ILE A CA 1
ATOM 726 C C . ILE A 1 87 ? -19.004 9.811 29.448 1.00 89.81 87 ILE A C 1
ATOM 728 O O . ILE A 1 87 ? -20.120 10.241 29.139 1.00 89.81 87 ILE A O 1
ATOM 732 N N . LEU A 1 88 ? -18.129 10.547 30.134 1.00 86.38 88 LEU A N 1
ATOM 733 C CA . LEU A 1 88 ? -18.371 11.945 30.469 1.00 86.38 88 LEU A CA 1
ATOM 734 C C . LEU A 1 88 ? -17.656 12.849 29.463 1.00 86.38 88 LEU A C 1
ATOM 736 O O . LEU A 1 88 ? -16.434 12.820 29.327 1.00 86.38 88 LEU A O 1
ATOM 740 N N . ASN A 1 89 ? -18.418 13.683 28.762 1.00 80.88 89 ASN A N 1
ATOM 741 C CA . ASN A 1 89 ? -17.899 14.609 27.764 1.00 80.88 89 ASN A CA 1
ATOM 742 C C . ASN A 1 89 ? -18.347 16.028 28.103 1.00 80.88 89 ASN A C 1
ATOM 744 O O . ASN A 1 89 ? -19.544 16.307 28.130 1.00 80.88 89 ASN A O 1
ATOM 748 N N . ASN A 1 90 ? -17.400 16.923 28.398 1.00 79.81 90 ASN A N 1
ATOM 749 C CA . ASN A 1 90 ? -17.684 18.296 28.838 1.00 79.81 90 ASN A CA 1
ATOM 750 C C . ASN A 1 90 ? -18.712 18.378 29.992 1.00 79.81 90 ASN A C 1
ATOM 752 O O . ASN A 1 90 ? -19.539 19.284 30.030 1.00 79.81 90 ASN A O 1
ATOM 756 N N . GLY A 1 91 ? -18.687 17.408 30.916 1.00 78.81 91 GLY A N 1
ATOM 757 C CA . GLY A 1 91 ? -19.617 17.335 32.051 1.00 78.81 91 GLY A CA 1
ATOM 758 C C . GLY A 1 91 ? -21.004 16.768 31.726 1.00 78.81 91 GLY A C 1
ATOM 759 O O . GLY A 1 91 ? -21.840 16.676 32.620 1.00 78.81 91 GLY A O 1
ATOM 760 N N . THR A 1 92 ? -21.251 16.365 30.477 1.00 82.62 92 THR A N 1
ATOM 761 C CA . THR A 1 92 ? -22.482 15.679 30.062 1.00 82.62 92 THR A CA 1
ATOM 762 C C . THR A 1 92 ? -22.234 14.189 29.872 1.00 82.62 92 THR A C 1
ATOM 764 O O . THR A 1 92 ? -21.238 13.788 29.266 1.00 82.62 92 THR A O 1
ATOM 767 N N . GLU A 1 93 ? -23.131 13.366 30.411 1.00 85.75 93 GLU A N 1
ATOM 768 C CA . GLU A 1 93 ? -23.119 11.923 30.190 1.00 85.75 93 GLU A CA 1
ATOM 769 C C . GLU A 1 93 ? -23.546 11.630 28.750 1.00 85.75 93 GLU A C 1
ATOM 771 O O . GLU A 1 93 ? -24.582 12.101 28.279 1.00 85.75 93 GLU A O 1
ATOM 776 N N . THR A 1 94 ? -22.718 10.874 28.039 1.00 87.19 94 THR A N 1
ATOM 777 C CA . THR A 1 94 ? -22.960 10.457 26.657 1.00 87.19 94 THR A CA 1
ATOM 778 C C . THR A 1 94 ? -22.565 8.996 26.493 1.00 87.19 94 THR A C 1
ATOM 780 O O . THR A 1 94 ? -21.849 8.442 27.324 1.00 87.19 94 THR A O 1
ATOM 783 N N . VAL A 1 95 ? -23.040 8.355 25.431 1.00 86.62 95 VAL A N 1
ATOM 784 C CA . VAL A 1 95 ? -22.725 6.954 25.145 1.00 86.62 95 VAL A CA 1
ATOM 785 C C . VAL A 1 95 ? -21.769 6.889 23.964 1.00 86.62 95 VAL A C 1
ATOM 787 O O . VAL A 1 95 ? -22.034 7.454 22.903 1.00 86.62 95 VAL A O 1
ATOM 790 N N . LEU A 1 96 ? -20.655 6.194 24.163 1.00 86.25 96 LEU A N 1
ATOM 791 C CA . LEU A 1 96 ? -19.673 5.877 23.144 1.00 86.25 96 LEU A CA 1
ATOM 792 C C . LEU A 1 96 ? -19.821 4.411 22.749 1.00 86.25 96 LEU A C 1
ATOM 794 O O . LEU A 1 96 ? -19.547 3.513 23.540 1.00 86.25 96 LEU A O 1
ATOM 798 N N . THR A 1 97 ? -20.218 4.153 21.510 1.00 84.88 97 THR A N 1
ATOM 799 C CA . THR A 1 97 ? -20.303 2.780 21.010 1.00 84.88 97 THR A CA 1
ATOM 800 C C . THR A 1 97 ? -18.918 2.294 20.578 1.00 84.88 97 THR A C 1
ATOM 802 O O . THR A 1 97 ? -18.392 2.731 19.550 1.00 84.88 97 THR A O 1
ATOM 805 N N . ILE A 1 98 ? -18.341 1.367 21.340 1.00 85.12 98 ILE A N 1
ATOM 806 C CA . ILE A 1 98 ? -17.088 0.679 21.011 1.00 85.12 98 ILE A CA 1
ATOM 807 C C . ILE A 1 98 ? -17.389 -0.683 20.369 1.00 85.12 98 ILE A C 1
ATOM 809 O O . ILE A 1 98 ? -18.401 -1.327 20.663 1.00 85.12 98 ILE A O 1
ATOM 813 N N . LYS A 1 99 ? -16.516 -1.132 19.467 1.00 79.00 99 LYS A N 1
ATOM 814 C CA . LYS A 1 99 ? -16.678 -2.394 18.726 1.00 79.00 99 LYS A CA 1
ATOM 815 C C . LYS A 1 99 ? -15.527 -3.343 19.029 1.00 79.00 99 LYS A C 1
ATOM 817 O O . LYS A 1 99 ? -14.378 -2.916 18.962 1.00 79.00 99 LYS A O 1
ATOM 822 N N . SER A 1 100 ? -15.843 -4.601 19.340 1.00 69.75 100 SER A N 1
ATOM 823 C CA . SER A 1 100 ? -14.853 -5.667 19.556 1.00 69.75 100 SER A CA 1
ATOM 824 C C . SER A 1 100 ? -14.311 -6.156 18.217 1.00 69.75 100 SER A C 1
ATOM 826 O O . SER A 1 100 ? -15.084 -6.418 17.293 1.00 69.75 100 SER A O 1
ATOM 828 N N . THR A 1 101 ? -12.993 -6.315 18.101 1.00 64.31 101 THR A N 1
ATOM 829 C CA . THR A 1 101 ? -12.391 -6.987 16.944 1.00 64.31 101 THR A CA 1
ATOM 830 C C . THR A 1 101 ? -12.555 -8.501 17.030 1.00 64.31 101 THR A C 1
ATOM 832 O O . THR A 1 101 ? -12.589 -9.152 15.998 1.00 64.31 101 THR A O 1
ATOM 835 N N . ASN A 1 102 ? -12.684 -9.078 18.230 1.00 55.16 102 ASN A N 1
ATOM 836 C CA . ASN A 1 102 ? -12.554 -10.523 18.451 1.00 55.16 102 ASN A CA 1
ATOM 837 C C . ASN A 1 102 ? -13.883 -11.288 18.491 1.00 55.16 102 ASN A C 1
ATOM 839 O O . ASN A 1 102 ? -13.920 -12.447 18.072 1.00 55.16 102 ASN A O 1
ATOM 843 N N . ASP A 1 103 ? -14.979 -10.666 18.938 1.00 45.91 103 ASP A N 1
ATOM 844 C CA . ASP A 1 103 ? -16.323 -11.290 18.912 1.00 45.91 103 ASP A CA 1
ATOM 845 C C . ASP A 1 103 ? -16.829 -11.503 17.482 1.00 45.91 103 ASP A C 1
ATOM 847 O O . ASP A 1 103 ? -17.725 -12.299 17.201 1.00 45.91 103 ASP A O 1
ATOM 851 N N . TYR A 1 104 ? -16.182 -10.814 16.554 1.00 43.31 104 TYR A N 1
ATOM 852 C CA . TYR A 1 104 ? -16.437 -10.904 15.142 1.00 43.31 104 TYR A CA 1
ATOM 853 C C . TYR A 1 104 ? -15.953 -12.198 14.496 1.00 43.31 104 TYR A C 1
ATOM 855 O O . TYR A 1 104 ? -16.634 -12.759 13.644 1.00 43.31 104 TYR A O 1
ATOM 863 N N . PHE A 1 105 ? -14.796 -12.695 14.933 1.00 39.03 105 PHE A N 1
ATOM 864 C CA . PHE A 1 105 ? -14.147 -13.864 14.341 1.00 39.03 105 PHE A CA 1
ATOM 865 C C . PHE A 1 105 ? -14.627 -15.192 14.943 1.00 39.03 105 PHE A C 1
ATOM 867 O O . PHE A 1 105 ? -14.372 -16.246 14.373 1.00 39.03 105 PHE A O 1
ATOM 874 N N . ASN A 1 106 ? -15.341 -15.152 16.075 1.00 40.41 106 ASN A N 1
ATOM 875 C CA . ASN A 1 106 ? -15.816 -16.347 16.782 1.00 40.41 106 ASN A CA 1
ATOM 876 C C . ASN A 1 106 ? -17.279 -16.725 16.485 1.00 40.41 106 ASN A C 1
ATOM 878 O O . ASN A 1 106 ? -17.755 -17.738 16.995 1.00 40.41 106 ASN A O 1
ATOM 882 N N . THR A 1 107 ? -18.005 -15.958 15.668 1.00 43.06 107 THR A N 1
ATOM 883 C CA . THR A 1 107 ? -19.404 -16.256 15.314 1.00 43.06 107 THR A CA 1
ATOM 884 C C . THR A 1 107 ? -19.488 -17.076 14.025 1.00 43.06 107 THR A C 1
ATOM 886 O O . THR A 1 107 ? -20.002 -16.625 13.008 1.00 43.06 107 THR A O 1
ATOM 889 N N . ASN A 1 108 ? -19.006 -18.319 14.084 1.00 40.34 108 ASN A N 1
ATOM 890 C CA . ASN A 1 108 ? -19.115 -19.300 12.995 1.00 40.34 108 ASN A CA 1
ATOM 891 C C . ASN A 1 108 ? -20.530 -19.895 12.812 1.00 40.34 108 ASN A C 1
ATOM 893 O O . ASN A 1 108 ? -20.679 -20.857 12.066 1.00 40.34 108 ASN A O 1
ATOM 897 N N . GLU A 1 109 ? -21.572 -19.363 13.464 1.00 43.31 109 GLU A N 1
ATOM 898 C CA . GLU A 1 109 ? -22.878 -20.046 13.506 1.00 43.31 109 GLU A CA 1
ATOM 899 C C . GLU A 1 109 ? -24.094 -19.260 12.997 1.00 43.31 109 GLU A C 1
ATOM 901 O O . GLU A 1 109 ? -25.155 -19.860 12.888 1.00 43.31 109 GLU A O 1
ATOM 906 N N . ASN A 1 110 ? -23.993 -17.986 12.595 1.00 39.00 110 ASN A N 1
ATOM 907 C CA . ASN A 1 110 ? -25.165 -17.268 12.069 1.00 39.00 110 ASN A CA 1
ATOM 908 C C . ASN A 1 110 ? -24.886 -16.582 10.728 1.00 39.00 110 ASN A C 1
ATOM 910 O O . ASN A 1 110 ? -24.029 -15.717 10.613 1.00 39.00 110 ASN A O 1
ATOM 914 N N . SER A 1 111 ? -25.679 -16.924 9.713 1.00 40.91 111 SER A N 1
ATOM 915 C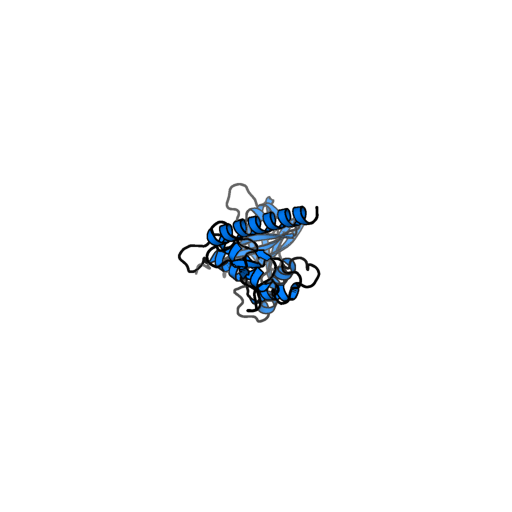 CA . SER A 1 111 ? -25.623 -16.400 8.340 1.00 40.91 111 SER A CA 1
ATOM 916 C C . SER A 1 111 ? -25.770 -14.874 8.203 1.00 40.91 111 SER A C 1
ATOM 918 O O . SER A 1 111 ? -25.539 -14.339 7.121 1.00 40.91 111 SER A O 1
ATOM 920 N N . ASP A 1 112 ? -26.105 -14.158 9.278 1.00 38.19 112 ASP A N 1
ATOM 921 C CA . ASP A 1 112 ? -26.211 -12.694 9.294 1.00 38.19 112 ASP A CA 1
ATOM 922 C C . ASP A 1 112 ? -24.862 -11.976 9.509 1.00 38.19 112 ASP A C 1
ATOM 924 O O . ASP A 1 112 ? -24.713 -10.812 9.122 1.00 38.19 112 ASP A O 1
ATOM 928 N N . THR A 1 113 ? -23.834 -12.643 10.055 1.00 40.00 113 THR A N 1
ATOM 929 C CA . THR A 1 113 ? -22.506 -12.027 10.252 1.00 40.00 113 THR A CA 1
ATOM 930 C C . THR A 1 113 ? -21.667 -11.974 8.977 1.00 40.00 113 THR A C 1
ATOM 932 O O . THR A 1 113 ? -20.865 -11.046 8.855 1.00 40.00 113 THR A O 1
ATOM 935 N N . ALA A 1 114 ? -21.909 -12.841 7.985 1.00 37.31 114 ALA A N 1
ATOM 936 C CA . ALA A 1 114 ? -21.223 -12.811 6.684 1.00 37.31 114 ALA A CA 1
ATOM 937 C C . ALA A 1 114 ? -21.491 -11.508 5.898 1.00 37.31 114 ALA A C 1
ATOM 939 O O . ALA A 1 114 ? -20.564 -10.892 5.371 1.00 37.31 114 ALA A O 1
ATOM 940 N N . ASN A 1 115 ? -22.733 -11.008 5.916 1.00 37.75 115 ASN A N 1
ATOM 941 C CA . ASN A 1 115 ? -23.075 -9.706 5.326 1.00 37.75 115 ASN A CA 1
ATOM 942 C C . ASN A 1 115 ? -22.475 -8.531 6.113 1.00 37.75 115 ASN A C 1
ATOM 944 O O . ASN A 1 115 ? -22.149 -7.486 5.542 1.00 37.75 115 ASN A O 1
ATOM 948 N N . SER A 1 116 ? -22.281 -8.699 7.423 1.00 42.88 116 SER A N 1
ATOM 949 C CA . SER A 1 116 ? -21.620 -7.685 8.239 1.00 42.88 116 SER A CA 1
ATOM 950 C C . SER A 1 116 ? -20.103 -7.657 8.011 1.00 42.88 116 SER A C 1
ATOM 952 O O . SER A 1 116 ? -19.554 -6.554 8.036 1.00 42.88 116 SER A O 1
ATOM 954 N N . LEU A 1 117 ? -19.453 -8.817 7.766 1.00 36.28 117 LEU A N 1
ATOM 955 C CA . LEU A 1 117 ? -18.006 -9.006 7.475 1.00 36.28 117 LEU A CA 1
ATOM 956 C C . LEU A 1 117 ? -17.624 -8.226 6.241 1.00 36.28 117 LEU A C 1
ATOM 958 O O . LEU A 1 117 ? -16.709 -7.397 6.267 1.00 36.28 117 LEU A O 1
ATOM 962 N N . CYS A 1 118 ? -18.454 -8.370 5.214 1.00 34.78 118 CYS A N 1
ATOM 963 C CA . CYS A 1 118 ? -18.410 -7.493 4.071 1.00 34.78 118 CYS A CA 1
ATOM 964 C C . CYS A 1 118 ? -18.668 -6.038 4.470 1.00 34.78 118 CYS A C 1
ATOM 966 O O . CYS A 1 118 ? -17.994 -5.193 3.932 1.00 34.78 118 CYS A O 1
ATOM 968 N N . SER A 1 119 ? -19.543 -5.679 5.414 1.00 40.31 119 SER A N 1
ATOM 969 C CA . SER A 1 119 ? -19.799 -4.266 5.766 1.00 40.31 119 SER A CA 1
ATOM 970 C C . SER A 1 119 ? -18.634 -3.528 6.450 1.00 40.31 119 SER A C 1
ATOM 972 O O . SER A 1 119 ? -18.424 -2.360 6.130 1.00 40.31 119 SER A O 1
ATOM 974 N N . ILE A 1 120 ? -17.858 -4.165 7.344 1.00 39.19 120 ILE A N 1
ATOM 975 C CA . ILE A 1 120 ? -16.698 -3.516 7.991 1.00 39.19 120 ILE A CA 1
ATOM 976 C C . ILE A 1 120 ? -15.574 -3.373 6.975 1.00 39.19 120 ILE A C 1
ATOM 978 O O . ILE A 1 120 ? -15.114 -2.252 6.762 1.00 39.19 120 ILE A O 1
ATOM 982 N N . ALA A 1 121 ? -15.228 -4.455 6.273 1.00 43.59 121 ALA A N 1
ATOM 983 C CA . ALA A 1 121 ? -14.261 -4.412 5.184 1.00 43.59 121 ALA A CA 1
ATOM 984 C C . ALA A 1 121 ? -14.708 -3.450 4.077 1.00 43.59 121 ALA A C 1
ATOM 986 O O . ALA A 1 121 ? -13.895 -2.688 3.598 1.00 43.59 121 ALA A O 1
ATOM 987 N N . ASN A 1 122 ? -15.995 -3.379 3.730 1.00 41.03 122 ASN A N 1
ATOM 988 C CA . ASN A 1 122 ? -16.544 -2.457 2.726 1.00 41.03 122 ASN A CA 1
ATOM 989 C C . ASN A 1 122 ? -16.623 -1.015 3.247 1.00 41.03 122 ASN A C 1
ATOM 991 O O . ASN A 1 122 ? -16.538 -0.089 2.458 1.00 41.03 122 ASN A O 1
ATOM 995 N N . SER A 1 123 ? -16.755 -0.778 4.555 1.00 41.69 123 SER A N 1
ATOM 996 C CA . SER A 1 123 ? -16.682 0.573 5.134 1.00 41.69 123 SER A CA 1
ATOM 997 C C . SER A 1 123 ? -15.238 1.070 5.223 1.00 41.69 123 SER A C 1
ATOM 999 O O . SER A 1 123 ? -14.964 2.202 4.835 1.00 41.69 123 SER A O 1
ATOM 1001 N N . MET A 1 124 ? -14.306 0.198 5.615 1.00 41.94 124 MET A N 1
ATOM 1002 C CA . MET A 1 124 ? -12.871 0.454 5.558 1.00 41.94 124 MET A CA 1
ATOM 1003 C C . MET A 1 124 ? -12.398 0.586 4.112 1.00 41.94 124 MET A C 1
ATOM 1005 O O . MET A 1 124 ? -11.700 1.537 3.827 1.00 41.94 124 MET A O 1
ATOM 1009 N N . LEU A 1 125 ? -12.858 -0.248 3.176 1.00 42.91 125 LEU A N 1
ATOM 1010 C CA . LEU A 1 125 ? -12.606 -0.111 1.738 1.00 42.91 125 LEU A CA 1
ATOM 1011 C C . LEU A 1 125 ? -13.274 1.140 1.171 1.00 42.91 125 LEU A C 1
ATOM 1013 O O . LEU A 1 125 ? -12.696 1.768 0.307 1.00 42.91 125 LEU A O 1
ATOM 1017 N N . LYS A 1 126 ? -14.458 1.566 1.627 1.00 42.25 126 LYS A N 1
ATOM 1018 C CA . LYS A 1 126 ? -15.077 2.826 1.165 1.00 42.25 126 LYS A CA 1
ATOM 1019 C C . LYS A 1 126 ? -14.304 4.066 1.604 1.00 42.25 126 LYS A C 1
ATOM 1021 O O . LYS A 1 126 ? -14.331 5.051 0.879 1.00 42.25 126 LYS A O 1
ATOM 1026 N N . ILE A 1 127 ? -13.656 4.017 2.767 1.00 46.62 127 ILE A N 1
ATOM 1027 C CA . ILE A 1 127 ? -12.879 5.130 3.334 1.00 46.62 127 ILE A CA 1
ATOM 1028 C C . ILE A 1 127 ? -11.416 5.079 2.870 1.00 46.62 127 ILE A C 1
ATOM 1030 O O . ILE A 1 127 ? -10.836 6.111 2.557 1.00 46.62 127 ILE A O 1
ATOM 1034 N N . ALA A 1 128 ? -10.830 3.883 2.807 1.00 42.84 128 ALA A N 1
ATOM 1035 C CA . ALA A 1 128 ? -9.483 3.617 2.308 1.00 42.84 128 ALA A CA 1
ATOM 1036 C C . ALA A 1 128 ? -9.428 3.542 0.781 1.00 42.84 128 ALA A C 1
ATOM 1038 O O . ALA A 1 128 ? -8.335 3.521 0.224 1.00 42.84 128 ALA A O 1
ATOM 1039 N N . ARG A 1 129 ? -10.581 3.533 0.094 1.00 42.62 129 ARG A N 1
ATOM 1040 C CA . ARG A 1 129 ? -10.645 3.844 -1.330 1.00 42.62 129 ARG A CA 1
ATOM 1041 C C . ARG A 1 129 ? -10.046 5.235 -1.466 1.00 42.62 129 ARG A C 1
ATOM 1043 O O . ARG A 1 129 ? -10.660 6.185 -0.971 1.00 42.62 129 ARG A O 1
ATOM 1050 N N . PRO A 1 130 ? -8.872 5.382 -2.102 1.00 37.88 130 PRO A N 1
ATOM 1051 C CA . PRO A 1 130 ? -8.413 6.707 -2.460 1.00 37.88 130 PRO A CA 1
ATOM 1052 C C . PRO A 1 130 ? -9.562 7.390 -3.201 1.00 37.88 130 PRO A C 1
ATOM 1054 O O . PRO A 1 130 ? -10.264 6.734 -3.981 1.00 37.88 130 PRO A O 1
ATOM 1057 N N . ILE A 1 131 ? -9.794 8.670 -2.873 1.00 41.94 131 ILE A N 1
ATOM 1058 C CA . ILE A 1 131 ? -10.734 9.571 -3.557 1.00 41.94 131 ILE A CA 1
ATOM 1059 C C . ILE A 1 131 ? -10.786 9.140 -5.012 1.00 41.94 131 ILE A C 1
ATOM 1061 O O . ILE A 1 131 ? -9.725 9.048 -5.626 1.00 41.94 131 ILE A O 1
ATOM 1065 N N . GLN A 1 132 ? -11.980 8.802 -5.510 1.00 41.69 132 GLN A N 1
ATOM 1066 C CA . GLN A 1 132 ? -12.181 8.336 -6.878 1.00 41.69 132 GLN A CA 1
ATOM 1067 C C . GLN A 1 132 ? -11.608 9.389 -7.832 1.00 41.69 132 GLN A C 1
ATOM 1069 O O . GLN A 1 132 ? -12.281 10.354 -8.192 1.00 41.69 132 GLN A O 1
ATOM 1074 N N . TYR A 1 133 ? -10.326 9.235 -8.169 1.00 34.22 133 TYR A N 1
ATOM 1075 C CA . TYR A 1 133 ? -9.628 10.087 -9.108 1.00 34.22 133 TYR A CA 1
ATOM 1076 C C . TYR A 1 133 ? -10.329 9.897 -10.451 1.00 34.22 133 TYR A C 1
ATOM 1078 O O . TYR A 1 133 ? -10.716 8.773 -10.797 1.00 34.22 133 TYR A O 1
ATOM 1086 N N . PRO A 1 134 ? -10.576 10.983 -11.189 1.00 41.16 134 PRO A N 1
ATOM 1087 C CA . PRO A 1 134 ? -11.397 10.903 -12.372 1.00 41.16 134 PRO A CA 1
ATOM 1088 C C . PRO A 1 134 ? -10.686 10.065 -13.442 1.00 41.16 134 PRO A C 1
ATOM 1090 O O . PRO A 1 134 ? -9.598 10.414 -13.882 1.00 41.16 134 PRO A O 1
ATOM 1093 N N . LEU A 1 135 ? -11.399 9.026 -13.888 1.00 47.22 135 LEU A N 1
ATOM 1094 C CA . LEU A 1 135 ? -11.430 8.494 -15.255 1.00 47.22 135 LEU A CA 1
ATOM 1095 C C . LEU A 1 135 ? -10.226 7.630 -15.719 1.00 47.22 135 LEU A C 1
ATOM 1097 O O . LEU A 1 135 ? -9.073 8.039 -15.719 1.00 47.22 135 LEU A O 1
ATOM 1101 N N . ASN A 1 136 ? -10.571 6.427 -16.204 1.00 47.16 136 ASN A N 1
ATOM 1102 C CA . ASN A 1 136 ? -9.802 5.480 -17.041 1.00 47.16 136 ASN A CA 1
ATOM 1103 C C . ASN A 1 136 ? -8.820 4.479 -16.386 1.00 47.16 136 ASN A C 1
ATOM 1105 O O . ASN A 1 136 ? -8.313 3.613 -17.094 1.00 47.16 136 ASN A O 1
ATOM 1109 N N . GLY A 1 137 ? -8.598 4.506 -15.066 1.00 52.12 137 GLY A N 1
ATOM 1110 C CA . GLY A 1 137 ? -7.708 3.544 -14.376 1.00 52.12 137 GLY A CA 1
ATOM 1111 C C . GLY A 1 137 ? -8.388 2.371 -13.645 1.00 52.12 137 GLY A C 1
ATOM 1112 O O . GLY A 1 137 ? -7.700 1.472 -13.166 1.00 52.12 137 GLY A O 1
ATOM 1113 N N . PHE A 1 138 ? -9.721 2.362 -13.529 1.00 58.06 138 PHE A N 1
ATOM 1114 C CA . PHE A 1 138 ? -10.448 1.441 -12.635 1.00 58.06 138 PHE A CA 1
ATOM 1115 C C . PHE A 1 138 ? -10.311 -0.041 -12.998 1.00 58.06 138 PHE A C 1
ATOM 1117 O O . PHE A 1 138 ? -10.134 -0.863 -12.101 1.00 58.06 138 PHE A O 1
ATOM 1124 N N . ASP A 1 139 ? -10.313 -0.387 -14.286 1.00 64.06 139 ASP A N 1
ATOM 1125 C CA . ASP A 1 139 ? -10.138 -1.784 -14.709 1.00 64.06 139 ASP A CA 1
ATOM 1126 C C . ASP A 1 139 ? -8.758 -2.326 -14.311 1.00 64.06 139 ASP A C 1
ATOM 1128 O O . ASP A 1 139 ? -8.613 -3.502 -13.991 1.00 64.06 139 ASP A O 1
ATOM 1132 N N . LYS A 1 140 ? -7.744 -1.454 -14.262 1.00 66.44 140 LYS A N 1
ATOM 1133 C CA . LYS A 1 140 ? -6.389 -1.803 -13.817 1.00 66.44 140 LYS A CA 1
ATOM 1134 C C . LYS A 1 140 ? -6.274 -1.875 -12.298 1.00 66.44 140 LYS A C 1
ATOM 1136 O O . LYS A 1 140 ? -5.486 -2.663 -11.792 1.00 66.44 140 LYS A O 1
ATOM 1141 N N . MET A 1 141 ? -7.087 -1.114 -11.569 1.00 69.50 141 MET A N 1
ATOM 1142 C CA . MET A 1 141 ? -7.181 -1.218 -10.110 1.00 69.50 141 MET A CA 1
ATOM 1143 C C . MET A 1 141 ? -7.787 -2.565 -9.683 1.00 69.50 141 MET A C 1
ATOM 1145 O O . MET A 1 141 ? -7.303 -3.177 -8.735 1.00 69.50 141 MET A O 1
ATOM 1149 N N . ASN A 1 142 ? -8.781 -3.067 -10.427 1.00 71.81 142 ASN A N 1
ATOM 1150 C CA . ASN A 1 142 ? -9.347 -4.401 -10.199 1.00 71.81 142 ASN A CA 1
ATOM 1151 C C . ASN A 1 142 ? -8.297 -5.513 -10.341 1.00 71.81 142 ASN A C 1
ATOM 1153 O O . ASN A 1 142 ? -8.397 -6.523 -9.658 1.00 71.81 142 ASN A O 1
ATOM 1157 N N . GLU A 1 143 ? -7.281 -5.348 -11.192 1.00 74.94 143 GLU A N 1
ATOM 1158 C CA . GLU A 1 143 ? -6.182 -6.320 -11.294 1.00 74.94 143 GLU A CA 1
ATOM 1159 C C . GLU A 1 143 ? -5.349 -6.379 -10.008 1.00 74.94 143 GLU A C 1
ATOM 1161 O O . GLU A 1 143 ? -4.964 -7.464 -9.586 1.00 74.94 143 GLU A O 1
ATOM 1166 N N . ILE A 1 144 ? -5.116 -5.242 -9.345 1.00 77.69 144 ILE A N 1
ATOM 1167 C CA . ILE A 1 144 ? -4.395 -5.189 -8.061 1.00 77.69 144 ILE A CA 1
ATOM 1168 C C . ILE A 1 144 ? -5.185 -5.933 -6.981 1.00 77.69 144 ILE A C 1
ATOM 1170 O O . ILE A 1 144 ? -4.603 -6.694 -6.207 1.00 77.69 144 ILE A O 1
ATOM 1174 N N . GLU A 1 145 ? -6.502 -5.711 -6.942 1.00 71.81 145 GLU A N 1
ATOM 1175 C CA . GLU A 1 145 ? -7.411 -6.364 -5.996 1.00 71.81 145 GLU A CA 1
ATOM 1176 C C . GLU A 1 145 ? -7.515 -7.870 -6.280 1.00 71.81 145 GLU A C 1
ATOM 1178 O O . GLU A 1 145 ? -7.295 -8.673 -5.384 1.00 71.81 145 GLU A O 1
ATOM 1183 N N . ASN A 1 146 ? -7.749 -8.275 -7.531 1.00 78.44 146 ASN A N 1
ATOM 1184 C CA . ASN A 1 146 ? -7.888 -9.684 -7.923 1.00 78.44 146 ASN A CA 1
ATOM 1185 C C . ASN A 1 146 ? -6.609 -10.511 -7.733 1.00 78.44 146 ASN A C 1
ATOM 1187 O O . ASN A 1 146 ? -6.669 -11.740 -7.694 1.00 78.44 146 ASN A O 1
ATOM 1191 N N . LYS A 1 147 ? -5.444 -9.858 -7.713 1.00 78.62 147 LYS A N 1
ATOM 1192 C CA . LYS A 1 147 ? -4.139 -10.500 -7.518 1.00 78.62 147 LYS A CA 1
ATOM 1193 C C . LYS A 1 147 ? -3.638 -10.399 -6.084 1.00 78.62 147 LYS A C 1
ATOM 1195 O O . LYS A 1 147 ? -2.527 -10.847 -5.818 1.00 78.62 147 LYS A O 1
ATOM 1200 N N . ASP A 1 148 ? -4.431 -9.812 -5.186 1.00 83.50 148 ASP A N 1
ATOM 1201 C CA . ASP A 1 148 ? -4.120 -9.673 -3.767 1.00 83.50 148 ASP A CA 1
ATOM 1202 C C . ASP A 1 148 ? -2.738 -9.039 -3.501 1.00 83.50 148 ASP A C 1
ATOM 1204 O O . ASP A 1 148 ? -2.101 -9.318 -2.486 1.00 83.50 148 ASP A O 1
ATOM 1208 N N . LEU A 1 149 ? -2.253 -8.148 -4.382 1.00 84.38 149 LEU A N 1
ATOM 1209 C CA . LEU A 1 149 ? -0.866 -7.645 -4.325 1.00 84.38 149 LEU A CA 1
ATOM 1210 C C . LEU A 1 149 ? -0.548 -6.948 -2.995 1.00 84.38 149 LEU A C 1
ATOM 1212 O O . LEU A 1 149 ? 0.557 -7.052 -2.466 1.00 84.38 149 LEU A O 1
ATOM 1216 N N . VAL A 1 150 ? -1.537 -6.253 -2.428 1.00 82.69 150 VAL A N 1
ATOM 1217 C CA . VAL A 1 150 ? -1.423 -5.598 -1.118 1.00 82.69 150 VAL A CA 1
ATOM 1218 C C . VAL A 1 150 ? -1.309 -6.635 0.002 1.00 82.69 150 VAL A C 1
ATOM 1220 O O . VAL A 1 150 ? -0.521 -6.458 0.929 1.00 82.69 150 VAL A O 1
ATOM 1223 N N . SER A 1 151 ? -2.060 -7.737 -0.087 1.00 81.25 151 SER A N 1
ATOM 1224 C CA . SER A 1 151 ? -1.964 -8.842 0.870 1.00 81.25 151 SER A CA 1
ATOM 1225 C C . SER A 1 151 ? -0.598 -9.522 0.788 1.00 81.25 151 SER A C 1
ATOM 1227 O O . SER A 1 151 ? -0.004 -9.790 1.830 1.00 81.25 151 SER A O 1
ATOM 1229 N N . ILE A 1 152 ? -0.061 -9.708 -0.423 1.00 80.12 152 ILE A N 1
ATOM 1230 C CA . ILE A 1 152 ? 1.286 -10.248 -0.653 1.00 80.12 152 ILE A CA 1
ATOM 1231 C C . ILE A 1 152 ? 2.343 -9.360 0.014 1.00 80.12 152 ILE A C 1
ATOM 1233 O O . ILE A 1 152 ? 3.154 -9.871 0.780 1.00 80.12 152 ILE A O 1
ATOM 1237 N N . LEU A 1 153 ? 2.288 -8.035 -0.170 1.00 85.94 153 LEU A N 1
ATOM 1238 C CA . LEU A 1 153 ? 3.203 -7.105 0.506 1.00 85.94 153 LEU A CA 1
ATOM 1239 C C . LEU A 1 153 ? 3.166 -7.272 2.032 1.00 85.94 153 LEU A C 1
ATOM 1241 O O . LEU A 1 153 ? 4.210 -7.406 2.671 1.00 85.94 153 LEU A O 1
ATOM 1245 N N . PHE A 1 154 ? 1.973 -7.275 2.632 1.00 82.56 154 PHE A N 1
ATOM 1246 C CA . PHE A 1 154 ? 1.846 -7.424 4.083 1.00 82.56 154 PHE A CA 1
ATOM 1247 C C . PHE A 1 154 ? 2.273 -8.810 4.571 1.00 82.56 154 PHE A C 1
ATOM 1249 O O . PHE A 1 154 ? 2.880 -8.912 5.636 1.00 82.56 154 PHE A O 1
ATOM 1256 N N . SER A 1 155 ? 2.016 -9.858 3.789 1.00 80.44 155 SER A N 1
ATOM 1257 C CA . SER A 1 155 ? 2.493 -11.210 4.069 1.00 80.44 155 SER A CA 1
ATOM 1258 C C . SER A 1 155 ? 4.021 -11.268 4.056 1.00 80.44 155 SER A C 1
ATOM 1260 O O . SER A 1 155 ? 4.605 -11.791 5.002 1.00 80.44 155 SER A O 1
ATOM 1262 N N . ASN A 1 156 ? 4.675 -10.668 3.057 1.00 81.38 156 ASN A N 1
ATOM 1263 C CA . ASN A 1 156 ? 6.136 -10.638 2.946 1.00 81.38 156 ASN A CA 1
ATOM 1264 C C . ASN A 1 156 ? 6.780 -9.848 4.098 1.00 81.38 156 ASN A C 1
ATOM 1266 O O . ASN A 1 156 ? 7.803 -10.264 4.640 1.00 81.38 156 ASN A O 1
ATOM 1270 N N . ILE A 1 157 ? 6.158 -8.741 4.525 1.00 80.19 157 ILE A N 1
ATOM 1271 C CA . ILE A 1 157 ? 6.610 -7.957 5.688 1.00 80.19 157 ILE A CA 1
ATOM 1272 C C . ILE A 1 157 ? 6.454 -8.750 6.992 1.00 80.19 157 ILE A C 1
ATOM 1274 O O . ILE A 1 157 ? 7.311 -8.659 7.870 1.00 80.19 157 ILE A O 1
ATOM 1278 N N . TYR A 1 158 ? 5.351 -9.485 7.148 1.00 76.38 158 TYR A N 1
ATOM 1279 C CA . TYR A 1 158 ? 4.989 -10.111 8.420 1.00 76.38 158 TYR A CA 1
ATOM 1280 C C . TYR A 1 158 ? 5.617 -11.494 8.620 1.00 76.38 158 TYR A C 1
ATOM 1282 O O . TYR A 1 158 ? 6.123 -11.788 9.701 1.00 76.38 158 TYR A O 1
ATOM 1290 N N . TYR A 1 159 ? 5.576 -12.348 7.596 1.00 72.75 159 TYR A N 1
ATOM 1291 C CA . TYR A 1 159 ? 6.039 -13.734 7.680 1.00 72.75 159 TYR A CA 1
ATOM 1292 C C . TYR A 1 159 ? 7.487 -13.918 7.212 1.00 72.75 159 TYR A C 1
ATOM 1294 O O . TYR A 1 159 ? 8.089 -14.941 7.532 1.00 72.75 159 TYR A O 1
ATOM 1302 N N . GLY A 1 160 ? 8.063 -12.923 6.526 1.00 62.69 160 GLY A N 1
ATOM 1303 C CA . GLY A 1 160 ? 9.343 -13.066 5.836 1.00 62.69 160 GLY A CA 1
ATOM 1304 C C . GLY A 1 160 ? 9.236 -14.011 4.633 1.00 62.69 160 GLY A C 1
ATOM 1305 O O . GLY A 1 160 ? 8.339 -14.850 4.550 1.00 62.69 160 GLY A O 1
ATOM 1306 N N . HIS A 1 161 ? 10.149 -13.873 3.672 1.00 62.62 161 HIS A N 1
ATOM 1307 C CA . HIS A 1 161 ? 10.264 -14.850 2.588 1.00 62.62 161 HIS A CA 1
ATOM 1308 C C . HIS A 1 161 ? 10.759 -16.191 3.147 1.00 62.62 161 HIS A C 1
ATOM 1310 O O . HIS A 1 161 ? 11.520 -16.223 4.110 1.00 62.62 161 HIS A O 1
ATOM 1316 N N . ASN A 1 162 ? 10.345 -17.305 2.534 1.00 56.06 162 ASN A N 1
ATOM 1317 C CA . ASN A 1 162 ? 10.800 -18.655 2.914 1.00 56.06 162 ASN A CA 1
ATOM 1318 C C . ASN A 1 162 ? 12.324 -18.852 2.764 1.00 56.06 162 ASN A C 1
ATOM 1320 O O . ASN A 1 162 ? 12.859 -19.857 3.234 1.00 56.06 162 ASN A O 1
ATOM 1324 N N . ASP A 1 163 ? 13.015 -17.908 2.122 1.00 56.94 163 ASP A N 1
ATOM 1325 C CA . ASP A 1 163 ? 14.460 -17.919 1.954 1.00 56.94 163 ASP A CA 1
ATOM 1326 C C . ASP A 1 163 ? 15.184 -17.296 3.155 1.00 56.94 163 ASP A C 1
ATOM 1328 O O . ASP A 1 163 ? 14.709 -16.382 3.821 1.00 56.94 163 ASP A O 1
ATOM 1332 N N . THR A 1 164 ? 16.381 -17.813 3.429 1.00 53.62 164 THR A N 1
ATOM 1333 C CA . THR A 1 164 ? 17.219 -17.623 4.631 1.00 53.62 164 THR A CA 1
ATOM 1334 C C . THR A 1 164 ? 17.608 -16.183 5.010 1.00 53.62 164 THR A C 1
ATOM 1336 O O . THR A 1 164 ? 18.346 -15.984 5.975 1.00 53.62 164 THR A O 1
ATOM 1339 N N . THR A 1 165 ? 17.124 -15.172 4.296 1.00 62.84 165 THR A N 1
ATOM 1340 C CA . THR A 1 165 ? 17.341 -13.752 4.577 1.00 62.84 165 THR A CA 1
ATOM 1341 C C . THR A 1 165 ? 16.003 -13.035 4.591 1.00 62.84 165 THR A C 1
ATOM 1343 O O . THR A 1 165 ? 15.357 -12.912 3.554 1.00 62.84 165 THR A O 1
ATOM 1346 N N . VAL A 1 166 ? 15.604 -12.543 5.767 1.00 66.56 166 VAL A N 1
ATOM 1347 C CA . VAL A 1 166 ? 14.427 -11.680 5.900 1.00 66.56 166 VAL A CA 1
ATOM 1348 C C . VAL A 1 166 ? 14.666 -10.434 5.037 1.00 66.56 166 VAL A C 1
ATOM 1350 O O . VAL A 1 166 ? 15.614 -9.696 5.326 1.00 66.56 166 VAL A O 1
ATOM 1353 N N . PRO A 1 167 ? 13.867 -10.207 3.979 1.00 72.31 167 PRO A N 1
ATOM 1354 C CA . PRO A 1 167 ? 14.024 -9.047 3.112 1.00 72.31 167 PRO A CA 1
ATOM 1355 C C . PRO A 1 167 ? 13.803 -7.763 3.909 1.00 72.31 167 PRO A C 1
ATOM 1357 O O . PRO A 1 167 ? 12.955 -7.684 4.805 1.00 72.31 167 PRO A O 1
ATOM 1360 N N . THR A 1 168 ? 14.565 -6.731 3.578 1.00 83.69 168 THR A N 1
ATOM 1361 C CA . THR A 1 168 ? 14.353 -5.395 4.133 1.00 83.69 168 THR A CA 1
ATOM 1362 C C . THR A 1 168 ? 13.011 -4.826 3.664 1.00 83.69 168 THR A C 1
ATOM 1364 O O . THR A 1 168 ? 12.446 -5.233 2.648 1.00 83.69 168 THR A O 1
ATOM 1367 N N . LEU A 1 169 ? 12.493 -3.830 4.388 1.00 84.69 169 LEU A N 1
ATOM 1368 C CA . LEU A 1 169 ? 11.292 -3.109 3.956 1.00 84.69 169 LEU A CA 1
ATOM 1369 C C . LEU A 1 169 ? 11.459 -2.518 2.545 1.00 84.69 169 LEU A C 1
ATOM 1371 O O . LEU A 1 169 ? 10.516 -2.535 1.763 1.00 84.69 169 LEU A O 1
ATOM 1375 N N . GLU A 1 170 ? 12.654 -2.026 2.215 1.00 86.44 170 GLU A N 1
ATOM 1376 C CA . GLU A 1 170 ? 12.964 -1.475 0.893 1.00 86.44 170 GLU A CA 1
ATOM 1377 C C . GLU A 1 170 ? 12.828 -2.528 -0.213 1.00 86.44 170 GLU A C 1
ATOM 1379 O O . GLU A 1 170 ? 12.233 -2.257 -1.254 1.00 86.44 170 GLU A O 1
ATOM 1384 N N . GLU A 1 171 ? 13.309 -3.747 0.030 1.00 85.06 171 GLU A N 1
ATOM 1385 C CA . GLU A 1 171 ? 13.204 -4.854 -0.924 1.00 85.06 171 GLU A CA 1
ATOM 1386 C C . GLU A 1 171 ? 11.752 -5.286 -1.137 1.00 85.06 171 GLU A C 1
ATOM 1388 O O . GLU A 1 171 ? 11.331 -5.426 -2.284 1.00 85.06 171 GLU A O 1
ATOM 1393 N N . ASN A 1 172 ? 10.965 -5.396 -0.062 1.00 84.56 172 ASN A N 1
ATOM 1394 C CA . ASN A 1 172 ? 9.534 -5.709 -0.147 1.00 84.56 172 ASN A CA 1
ATOM 1395 C C . ASN A 1 172 ? 8.746 -4.626 -0.903 1.00 84.56 172 ASN A C 1
ATOM 1397 O O . ASN A 1 172 ? 7.863 -4.932 -1.702 1.00 84.56 172 ASN A O 1
ATOM 1401 N N . LEU A 1 173 ? 9.065 -3.347 -0.675 1.00 88.06 173 LEU A N 1
ATOM 1402 C CA . LEU A 1 173 ? 8.425 -2.238 -1.387 1.00 88.06 173 LEU A CA 1
ATOM 1403 C C . LEU A 1 173 ? 8.825 -2.196 -2.865 1.00 88.06 173 LEU A C 1
ATOM 1405 O O . LEU A 1 173 ? 7.993 -1.858 -3.708 1.00 88.06 173 LEU A O 1
ATOM 1409 N N . ARG A 1 174 ? 10.072 -2.553 -3.192 1.00 87.31 174 ARG A N 1
ATOM 1410 C CA . ARG A 1 174 ? 10.537 -2.678 -4.578 1.00 87.31 174 ARG A CA 1
ATOM 1411 C C . ARG A 1 174 ? 9.812 -3.809 -5.305 1.00 87.31 174 ARG A C 1
ATOM 1413 O O . ARG A 1 174 ? 9.283 -3.564 -6.382 1.00 87.31 174 ARG A O 1
ATOM 1420 N N . GLU A 1 175 ? 9.720 -4.989 -4.697 1.00 86.06 175 GLU A N 1
ATOM 1421 C CA . GLU A 1 175 ? 8.975 -6.132 -5.246 1.00 86.06 175 GLU A CA 1
ATOM 1422 C C . GLU A 1 175 ? 7.501 -5.771 -5.480 1.00 86.06 175 GLU A C 1
ATOM 1424 O O . GLU A 1 175 ? 6.954 -5.979 -6.561 1.00 86.06 175 GLU A O 1
ATOM 1429 N N . PHE A 1 176 ? 6.858 -5.144 -4.492 1.00 88.19 176 PHE A N 1
ATOM 1430 C CA . PHE A 1 176 ? 5.472 -4.705 -4.620 1.00 88.19 176 PHE A CA 1
ATOM 1431 C C . PHE A 1 176 ? 5.273 -3.701 -5.757 1.00 88.19 176 PHE A C 1
ATOM 1433 O O . PHE A 1 176 ? 4.301 -3.803 -6.507 1.00 88.19 176 PHE A O 1
ATOM 1440 N N . LYS A 1 177 ? 6.199 -2.750 -5.918 1.00 86.25 177 LYS A N 1
ATOM 1441 C CA . LYS A 1 177 ? 6.173 -1.809 -7.038 1.00 86.25 177 LYS A CA 1
ATOM 1442 C C . LYS A 1 177 ? 6.273 -2.540 -8.378 1.00 86.25 177 LYS A C 1
ATOM 1444 O O . LYS A 1 177 ? 5.481 -2.250 -9.264 1.00 86.25 177 LYS A O 1
ATOM 1449 N N . GLU A 1 178 ? 7.194 -3.491 -8.521 1.00 85.50 178 GLU A N 1
ATOM 1450 C CA . GLU A 1 178 ? 7.358 -4.269 -9.757 1.00 85.50 178 GLU A CA 1
ATOM 1451 C C . GLU A 1 178 ? 6.088 -5.053 -10.116 1.00 85.50 178 GLU A C 1
ATOM 1453 O O . GLU A 1 178 ? 5.660 -5.053 -11.273 1.00 85.50 178 GLU A O 1
ATOM 1458 N N . LEU A 1 179 ? 5.434 -5.661 -9.121 1.00 86.12 179 LEU A N 1
ATOM 1459 C CA . LEU A 1 179 ? 4.156 -6.352 -9.305 1.00 86.12 179 LEU A CA 1
ATOM 1460 C C . LEU A 1 179 ? 3.040 -5.386 -9.724 1.00 86.12 179 LEU A C 1
ATOM 1462 O O . LEU A 1 179 ? 2.279 -5.677 -10.648 1.00 86.12 179 LEU A O 1
ATOM 1466 N N . ILE A 1 180 ? 2.949 -4.221 -9.081 1.00 85.88 180 ILE A N 1
ATOM 1467 C CA . ILE A 1 180 ? 1.992 -3.175 -9.456 1.00 85.88 180 ILE A CA 1
ATOM 1468 C C . ILE A 1 180 ? 2.228 -2.709 -10.891 1.00 85.88 180 ILE A C 1
ATOM 1470 O O . ILE A 1 180 ? 1.289 -2.690 -11.688 1.00 85.88 180 ILE A O 1
ATOM 1474 N N . ASP A 1 181 ? 3.468 -2.366 -11.232 1.00 82.12 181 ASP A N 1
ATOM 1475 C CA . ASP A 1 181 ? 3.836 -1.878 -12.557 1.00 82.12 181 ASP A CA 1
ATOM 1476 C C . ASP A 1 181 ? 3.497 -2.938 -13.617 1.00 82.12 181 ASP A C 1
ATOM 1478 O O . ASP A 1 181 ? 2.904 -2.623 -14.651 1.00 82.12 181 ASP A O 1
ATOM 1482 N N . TYR A 1 182 ? 3.738 -4.221 -13.331 1.00 83.12 182 TYR A N 1
ATOM 1483 C CA . TYR A 1 182 ? 3.343 -5.319 -14.212 1.00 83.12 182 TYR A CA 1
ATOM 1484 C C . TYR A 1 182 ? 1.827 -5.386 -14.463 1.00 83.12 182 TYR A C 1
ATOM 1486 O O . TYR A 1 182 ? 1.395 -5.689 -15.580 1.00 83.12 182 TYR A O 1
ATOM 1494 N N . HIS A 1 183 ? 0.987 -5.112 -13.466 1.00 82.75 183 HIS A N 1
ATOM 1495 C CA . HIS A 1 183 ? -0.468 -5.209 -13.618 1.00 82.75 183 HIS A CA 1
ATOM 1496 C C . HIS A 1 183 ? -1.112 -3.934 -14.176 1.00 82.75 183 HIS A C 1
ATOM 1498 O O . HIS A 1 183 ? -2.057 -4.025 -14.969 1.00 82.75 183 HIS A O 1
ATOM 1504 N N . ILE A 1 184 ? -0.584 -2.760 -13.831 1.00 81.94 184 ILE A N 1
ATOM 1505 C CA . ILE A 1 184 ? -1.165 -1.472 -14.219 1.00 81.94 184 ILE A CA 1
ATOM 1506 C C . ILE A 1 184 ? -0.672 -1.011 -15.590 1.00 81.94 184 ILE A C 1
ATOM 1508 O O . ILE A 1 184 ? -1.474 -0.485 -16.368 1.00 81.94 184 ILE A O 1
ATOM 1512 N N . LEU A 1 185 ? 0.615 -1.195 -15.907 1.00 82.81 185 LEU A N 1
ATOM 1513 C CA . LEU A 1 185 ? 1.176 -0.625 -17.127 1.00 82.81 185 LEU A CA 1
ATOM 1514 C C . LEU A 1 185 ? 0.549 -1.260 -18.384 1.00 82.81 185 LEU A C 1
ATOM 1516 O O . LEU A 1 185 ? 0.321 -2.478 -18.437 1.00 82.81 185 LEU A O 1
ATOM 1520 N N . PRO A 1 186 ? 0.245 -0.448 -19.414 1.00 80.00 186 P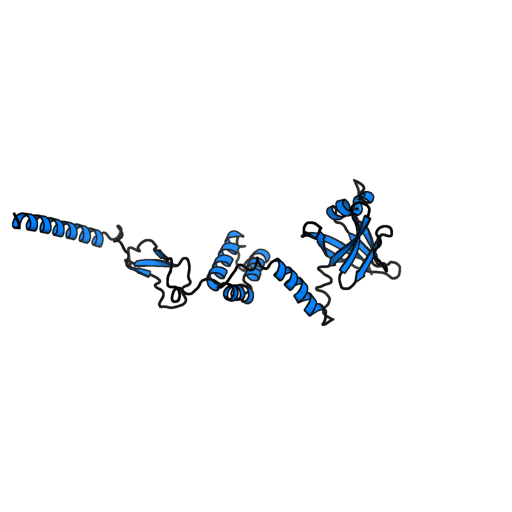RO A N 1
ATOM 1521 C CA . PRO A 1 186 ? -0.259 -0.944 -20.687 1.00 80.00 186 PRO A CA 1
ATOM 1522 C C . PRO A 1 186 ? 0.827 -1.714 -21.442 1.00 80.00 186 PRO A C 1
ATOM 1524 O O . PRO A 1 186 ? 2.016 -1.602 -21.136 1.00 80.00 186 PRO A O 1
ATOM 1527 N N . SER A 1 187 ? 0.429 -2.485 -22.454 1.00 83.06 187 SER A N 1
ATOM 1528 C CA . SER A 1 187 ? 1.409 -3.081 -23.358 1.00 83.06 187 SER A CA 1
ATOM 1529 C C . SER A 1 187 ? 2.113 -2.010 -24.187 1.00 83.06 187 SER A C 1
ATOM 1531 O O . SER A 1 187 ? 1.475 -1.077 -24.674 1.00 83.06 187 SER A O 1
ATOM 1533 N N . CYS A 1 188 ? 3.417 -2.176 -24.403 1.00 82.38 188 CYS A N 1
ATOM 1534 C CA . CYS A 1 188 ? 4.176 -1.325 -25.314 1.00 82.38 188 CYS A CA 1
ATOM 1535 C C . CYS A 1 188 ? 3.748 -1.473 -26.785 1.00 82.38 188 CYS A C 1
ATOM 1537 O O . CYS A 1 188 ? 4.042 -0.580 -27.569 1.00 82.38 188 CYS A O 1
ATOM 1539 N N . SER A 1 189 ? 3.060 -2.557 -27.176 1.00 78.12 189 SER A N 1
ATOM 1540 C CA . SER A 1 189 ? 2.520 -2.703 -28.541 1.00 78.12 189 SER A CA 1
ATOM 1541 C C . SER A 1 189 ? 1.300 -1.823 -28.797 1.00 78.12 189 SER A C 1
ATOM 1543 O O . SER A 1 189 ? 1.043 -1.436 -29.934 1.00 78.12 189 SER A O 1
ATOM 1545 N N . ASP A 1 190 ? 0.555 -1.505 -27.739 1.00 69.69 190 ASP A N 1
ATOM 1546 C CA . ASP A 1 190 ? -0.747 -0.838 -27.828 1.00 69.69 190 ASP A CA 1
ATOM 1547 C C . ASP A 1 190 ? -0.635 0.676 -27.577 1.00 69.69 190 ASP A C 1
ATOM 1549 O O . ASP A 1 190 ? -1.612 1.413 -27.721 1.00 69.69 190 ASP A O 1
ATOM 1553 N N . PHE A 1 191 ? 0.550 1.150 -27.174 1.00 67.75 191 PHE A N 1
ATOM 1554 C CA . PHE A 1 191 ? 0.785 2.521 -26.738 1.00 67.75 191 PHE A CA 1
ATOM 1555 C C . PHE A 1 191 ? 1.600 3.305 -27.773 1.00 67.75 191 PHE A C 1
ATOM 1557 O O . PHE A 1 191 ? 2.731 2.951 -28.085 1.00 67.75 191 PHE A O 1
ATOM 1564 N N . LEU A 1 192 ? 1.037 4.397 -28.297 1.00 61.16 192 LEU A N 1
ATOM 1565 C CA . LEU A 1 192 ? 1.679 5.218 -29.337 1.00 61.16 192 LEU A CA 1
ATOM 1566 C C . LEU A 1 192 ? 2.850 6.069 -28.811 1.00 61.16 192 LEU A C 1
ATOM 1568 O O . LEU A 1 192 ? 3.760 6.389 -29.570 1.00 61.16 192 LEU A O 1
ATOM 1572 N N . GLU A 1 193 ? 2.846 6.426 -27.524 1.00 70.62 193 GLU A N 1
ATOM 1573 C CA . GLU A 1 193 ? 3.854 7.298 -26.902 1.00 70.62 193 GLU A CA 1
ATOM 1574 C C . GLU A 1 193 ? 4.733 6.520 -25.906 1.00 70.62 193 GLU A C 1
ATOM 1576 O O . GLU A 1 193 ? 4.777 6.793 -24.704 1.00 70.62 193 GLU A O 1
ATOM 1581 N N . THR A 1 194 ? 5.429 5.487 -26.382 1.00 75.56 194 THR A N 1
ATOM 1582 C CA . THR A 1 194 ? 6.357 4.715 -25.541 1.00 75.56 194 THR A CA 1
ATOM 1583 C C . THR A 1 194 ? 7.578 5.549 -25.162 1.00 75.56 194 THR A C 1
ATOM 1585 O O . THR A 1 194 ? 8.347 5.964 -26.031 1.00 75.56 194 THR A O 1
ATOM 1588 N N . ASN A 1 195 ? 7.789 5.749 -23.861 1.00 83.31 195 ASN A N 1
ATOM 1589 C CA . ASN A 1 195 ? 9.004 6.345 -23.326 1.00 83.31 195 ASN A CA 1
ATOM 1590 C C . ASN A 1 195 ? 9.992 5.223 -22.992 1.00 83.31 195 ASN A C 1
ATOM 1592 O O . ASN A 1 195 ? 9.664 4.311 -22.228 1.00 83.31 195 ASN A O 1
ATOM 1596 N N . PHE A 1 196 ? 11.192 5.290 -23.559 1.00 88.06 196 PHE A N 1
ATOM 1597 C CA . PHE A 1 196 ? 12.229 4.293 -23.348 1.00 88.06 196 PHE A CA 1
ATOM 1598 C C . PHE A 1 196 ? 13.593 4.940 -23.127 1.00 88.06 196 PHE A C 1
ATOM 1600 O O . PHE A 1 196 ? 13.888 6.031 -23.615 1.00 88.06 196 PHE A O 1
ATOM 1607 N N . THR A 1 197 ? 14.437 4.224 -22.404 1.00 90.00 197 THR A N 1
ATOM 1608 C CA . THR A 1 197 ? 15.853 4.505 -22.221 1.00 90.00 197 THR A CA 1
ATOM 1609 C C . THR A 1 197 ? 16.677 3.433 -22.919 1.00 90.00 197 THR A C 1
ATOM 1611 O O . THR A 1 197 ? 16.263 2.282 -23.068 1.00 90.00 197 THR A O 1
ATOM 1614 N N . LEU A 1 198 ? 17.846 3.840 -23.400 1.00 90.94 198 LEU A N 1
ATOM 1615 C CA . LEU A 1 198 ? 18.817 2.956 -24.028 1.00 90.94 198 LEU A CA 1
ATOM 1616 C C . LEU A 1 198 ? 19.987 2.788 -23.069 1.00 90.94 198 LEU A C 1
ATOM 1618 O O . LEU A 1 198 ? 20.476 3.779 -22.522 1.00 90.94 198 LEU A O 1
ATOM 1622 N N . SER A 1 199 ? 20.418 1.549 -22.860 1.00 90.62 199 SER A N 1
ATOM 1623 C CA . SER A 1 199 ? 21.624 1.276 -22.081 1.00 90.62 199 SER A CA 1
ATOM 1624 C C . SER A 1 199 ? 22.896 1.601 -22.865 1.00 90.62 199 SER A C 1
ATOM 1626 O O . SER A 1 199 ? 22.862 1.962 -24.044 1.00 90.62 199 SER A O 1
ATOM 1628 N N . GLU A 1 200 ? 24.044 1.472 -22.201 1.00 90.81 200 GLU A N 1
ATOM 1629 C CA . GLU A 1 200 ? 25.333 1.575 -22.873 1.00 90.81 200 GLU A CA 1
ATOM 1630 C C . GLU A 1 200 ? 25.483 0.507 -23.968 1.00 90.81 200 GLU A C 1
ATOM 1632 O O . GLU A 1 200 ? 25.058 -0.642 -23.833 1.00 90.81 200 GLU A O 1
ATOM 1637 N N . CYS A 1 201 ? 26.138 0.886 -25.064 1.00 91.06 201 CYS A N 1
ATOM 1638 C CA . CYS A 1 201 ? 26.406 -0.023 -26.167 1.00 91.06 201 CYS A CA 1
ATOM 1639 C C . CYS A 1 201 ? 27.296 -1.197 -25.737 1.00 91.06 201 CYS A C 1
ATOM 1641 O O . CYS A 1 201 ? 28.448 -1.007 -25.331 1.00 91.06 201 CYS A O 1
ATOM 1643 N N . ASN A 1 202 ? 26.812 -2.424 -25.929 1.00 90.50 202 ASN A N 1
ATOM 1644 C CA . ASN A 1 202 ? 27.628 -3.616 -25.762 1.00 90.50 202 ASN A CA 1
ATOM 1645 C C . ASN A 1 202 ? 28.628 -3.729 -26.922 1.00 90.50 202 ASN A C 1
ATOM 1647 O O . ASN A 1 202 ? 28.256 -3.929 -28.079 1.00 90.50 202 ASN A O 1
ATOM 1651 N N . VAL A 1 203 ? 29.918 -3.632 -26.598 1.00 87.38 203 VAL A N 1
ATOM 1652 C CA . VAL A 1 203 ? 31.021 -3.619 -27.571 1.00 87.38 203 VAL A CA 1
ATOM 1653 C C . VAL A 1 203 ? 31.096 -4.903 -28.403 1.00 87.38 203 VAL A C 1
ATOM 1655 O O . VAL A 1 203 ? 31.475 -4.843 -29.572 1.00 87.38 203 VAL A O 1
ATOM 1658 N N . ALA A 1 204 ? 30.741 -6.052 -27.819 1.00 85.50 204 ALA A N 1
ATOM 1659 C CA . ALA A 1 204 ? 30.872 -7.355 -28.466 1.00 85.50 204 ALA A CA 1
ATOM 1660 C C . ALA A 1 204 ? 29.789 -7.598 -29.524 1.00 85.50 204 ALA A C 1
ATOM 1662 O O . ALA A 1 204 ? 30.063 -8.201 -30.559 1.00 85.50 204 ALA A O 1
ATOM 1663 N N . THR A 1 205 ? 28.568 -7.126 -29.269 1.00 88.25 205 THR A N 1
ATOM 1664 C CA . THR A 1 205 ? 27.406 -7.367 -30.137 1.00 88.25 205 THR A CA 1
ATOM 1665 C C . THR A 1 205 ? 26.985 -6.141 -30.942 1.00 88.25 205 THR A C 1
ATOM 1667 O O . THR A 1 205 ? 26.192 -6.284 -31.867 1.00 88.25 205 THR A O 1
ATOM 1670 N N . LEU A 1 206 ? 27.512 -4.951 -30.622 1.00 88.56 206 LEU A N 1
ATOM 1671 C CA . LEU A 1 206 ? 27.104 -3.657 -31.190 1.00 88.56 206 LEU A CA 1
ATOM 1672 C C . LEU A 1 206 ? 25.604 -3.371 -31.021 1.00 88.56 206 LEU A C 1
ATOM 1674 O O . LEU A 1 206 ? 24.967 -2.722 -31.854 1.00 88.56 206 LEU A O 1
ATOM 1678 N N . THR A 1 207 ? 25.051 -3.836 -29.904 1.00 91.38 207 THR A N 1
ATOM 1679 C CA . THR A 1 207 ? 23.654 -3.625 -29.527 1.00 91.38 207 THR A CA 1
ATOM 1680 C C . THR A 1 207 ? 23.552 -2.970 -28.159 1.00 91.38 207 THR A C 1
ATOM 1682 O O . THR A 1 207 ? 24.391 -3.194 -27.288 1.00 91.38 207 THR A O 1
ATOM 1685 N N . GLN A 1 208 ? 22.478 -2.226 -27.948 1.00 92.75 208 GLN A N 1
ATOM 1686 C CA . GLN A 1 208 ? 22.084 -1.634 -26.670 1.00 92.75 208 GLN A CA 1
ATOM 1687 C C . GLN A 1 208 ? 20.699 -2.165 -26.284 1.00 92.75 208 GLN A C 1
ATOM 1689 O O . GLN A 1 208 ? 19.867 -2.425 -27.160 1.00 92.75 208 GLN A O 1
ATOM 1694 N N . SER A 1 209 ? 20.461 -2.383 -24.991 1.00 90.88 209 SER A N 1
ATOM 1695 C CA . SER A 1 209 ? 19.145 -2.816 -24.504 1.00 90.88 209 SER A CA 1
ATOM 1696 C C . SER A 1 209 ? 18.161 -1.650 -24.497 1.00 90.88 209 SER A C 1
ATOM 1698 O O . SER A 1 209 ? 18.541 -0.502 -24.261 1.00 90.88 209 SER A O 1
ATOM 1700 N N . VAL A 1 210 ? 16.894 -1.963 -24.768 1.00 88.62 210 VAL A N 1
ATOM 1701 C CA . VAL A 1 210 ? 15.783 -1.010 -24.700 1.00 88.62 210 VAL A CA 1
ATOM 1702 C C . VAL A 1 210 ? 14.995 -1.274 -23.420 1.00 88.62 210 VAL A C 1
ATOM 1704 O O . VAL A 1 210 ? 14.406 -2.352 -23.239 1.00 88.62 210 VAL A O 1
ATOM 1707 N N . GLU A 1 211 ? 14.985 -0.284 -22.535 1.00 87.94 211 GLU A N 1
ATOM 1708 C CA . GLU A 1 211 ? 14.230 -0.284 -21.284 1.00 87.94 211 GLU A CA 1
ATOM 1709 C C . GLU A 1 211 ? 13.033 0.648 -21.418 1.00 87.94 211 GLU A C 1
ATOM 1711 O O . GLU A 1 211 ? 13.182 1.825 -21.724 1.00 87.94 211 GLU A O 1
ATOM 1716 N N . TYR A 1 212 ? 11.830 0.118 -21.224 1.00 86.25 212 TYR A N 1
ATOM 1717 C CA . TYR A 1 212 ? 10.599 0.890 -21.349 1.00 86.25 212 TYR A CA 1
ATOM 1718 C C . TYR A 1 212 ? 10.174 1.387 -19.970 1.00 86.25 212 TYR A C 1
ATOM 1720 O O . TYR A 1 212 ? 10.106 0.605 -19.026 1.00 86.25 212 TYR A O 1
ATOM 1728 N N . ASN A 1 213 ? 9.870 2.680 -19.863 1.00 82.62 213 ASN A N 1
ATOM 1729 C CA . ASN A 1 213 ? 9.604 3.339 -18.582 1.00 82.62 213 ASN A CA 1
ATOM 1730 C C . ASN A 1 213 ? 8.112 3.422 -18.234 1.00 82.62 213 ASN A C 1
ATOM 1732 O O . ASN A 1 213 ? 7.764 3.628 -17.076 1.00 82.62 213 ASN A O 1
ATOM 1736 N N . ASN A 1 214 ? 7.224 3.321 -19.226 1.00 83.31 214 ASN A N 1
ATOM 1737 C CA . ASN A 1 214 ? 5.787 3.567 -19.063 1.00 83.31 214 ASN A CA 1
ATOM 1738 C C . ASN A 1 214 ? 4.889 2.461 -19.637 1.00 83.31 214 ASN A C 1
ATOM 1740 O O . ASN A 1 214 ? 3.678 2.649 -19.743 1.00 83.31 214 ASN A O 1
ATOM 1744 N N . CYS A 1 215 ? 5.456 1.324 -20.030 1.00 82.44 215 CYS A N 1
ATOM 1745 C CA . CYS A 1 215 ? 4.710 0.209 -20.598 1.00 82.44 215 CYS A CA 1
ATOM 1746 C C . CYS A 1 215 ? 5.433 -1.115 -20.332 1.00 82.44 215 CYS A C 1
ATOM 1748 O O . CYS A 1 215 ? 6.637 -1.139 -20.072 1.00 82.44 215 CYS A O 1
ATOM 1750 N N . LYS A 1 216 ? 4.696 -2.224 -20.416 1.00 82.50 216 LYS A N 1
ATOM 1751 C CA . LYS A 1 216 ? 5.241 -3.577 -20.272 1.00 82.50 216 LYS A CA 1
ATOM 1752 C C . LYS A 1 216 ? 5.374 -4.288 -21.615 1.00 82.50 216 LYS A C 1
ATOM 1754 O O . LYS A 1 216 ? 4.549 -4.136 -22.516 1.00 82.50 216 LYS A O 1
ATOM 1759 N N . LYS A 1 217 ? 6.396 -5.132 -21.718 1.00 80.94 217 LYS A N 1
ATOM 1760 C CA . LYS A 1 217 ? 6.608 -6.033 -22.855 1.00 80.94 217 LYS A CA 1
ATOM 1761 C C . LYS A 1 217 ? 5.625 -7.201 -22.739 1.00 80.94 217 LYS A C 1
ATOM 1763 O O . LYS A 1 217 ? 5.775 -8.025 -21.841 1.00 80.94 217 LYS A O 1
ATOM 1768 N N . THR A 1 218 ? 4.598 -7.261 -23.587 1.00 70.56 218 THR A N 1
ATOM 1769 C CA . THR A 1 218 ? 3.652 -8.400 -23.611 1.00 70.56 218 THR A CA 1
ATOM 1770 C C . THR A 1 218 ? 3.747 -9.250 -24.871 1.00 70.56 218 THR A C 1
ATOM 1772 O O . THR A 1 218 ? 3.169 -10.331 -24.896 1.00 70.56 218 THR A O 1
ATOM 1775 N N . SER A 1 219 ? 4.441 -8.779 -25.908 1.00 65.94 219 SER A N 1
ATOM 1776 C CA . SER A 1 219 ? 4.596 -9.476 -27.186 1.00 65.94 219 SER A CA 1
ATOM 1777 C C . SER A 1 219 ? 6.066 -9.586 -27.587 1.00 65.94 219 SER A C 1
ATOM 1779 O O . SER A 1 219 ? 6.893 -8.751 -27.204 1.00 65.94 219 SER A O 1
ATOM 1781 N N . GLU A 1 220 ? 6.374 -10.597 -28.404 1.00 63.53 220 GLU A N 1
ATOM 1782 C CA . GLU A 1 220 ? 7.678 -10.740 -29.071 1.00 63.53 220 GLU A CA 1
ATOM 1783 C C . GLU A 1 220 ? 8.003 -9.546 -29.988 1.00 63.53 220 GLU A C 1
ATOM 1785 O O . GLU A 1 220 ? 9.170 -9.289 -30.268 1.00 63.53 220 GLU A O 1
ATOM 1790 N N . ASP A 1 221 ? 6.990 -8.771 -30.392 1.00 63.28 221 ASP A N 1
ATOM 1791 C CA . ASP A 1 221 ? 7.147 -7.594 -31.254 1.00 63.28 221 ASP A CA 1
ATOM 1792 C C . ASP A 1 221 ? 7.783 -6.387 -30.539 1.00 63.28 221 ASP A C 1
ATOM 1794 O O . ASP A 1 221 ? 8.171 -5.408 -31.180 1.00 63.28 221 ASP A O 1
ATOM 1798 N N . THR A 1 222 ? 7.905 -6.426 -29.208 1.00 71.56 222 THR A N 1
ATOM 1799 C CA . THR A 1 222 ? 8.575 -5.362 -28.450 1.00 71.56 222 THR A CA 1
ATOM 1800 C C . THR A 1 222 ? 10.089 -5.568 -28.451 1.00 71.56 222 THR A C 1
ATOM 1802 O O . THR A 1 222 ? 10.610 -6.540 -27.904 1.00 71.56 222 THR A O 1
ATOM 1805 N N . LEU A 1 223 ? 10.817 -4.632 -29.067 1.00 79.19 223 LEU A N 1
ATOM 1806 C CA . LEU A 1 223 ? 12.272 -4.706 -29.201 1.00 79.19 223 LEU A CA 1
ATOM 1807 C C . LEU A 1 223 ? 12.944 -4.750 -27.824 1.00 79.19 223 LEU A C 1
ATOM 1809 O O . LEU A 1 223 ? 12.833 -3.835 -27.011 1.00 79.19 223 LEU A O 1
ATOM 1813 N N . SER A 1 224 ? 13.675 -5.827 -27.553 1.00 82.50 224 SER A N 1
ATOM 1814 C CA . SER A 1 224 ? 14.488 -5.962 -26.341 1.00 82.50 224 SER A CA 1
ATOM 1815 C C . SER A 1 224 ? 15.853 -5.291 -26.484 1.00 82.50 224 SER A C 1
ATOM 1817 O O . SER A 1 224 ? 16.443 -4.859 -25.490 1.00 82.50 224 SER A O 1
ATOM 1819 N N . SER A 1 225 ? 16.328 -5.160 -27.718 1.00 86.62 225 SER A N 1
ATOM 1820 C CA . SER A 1 225 ? 17.583 -4.521 -28.071 1.00 86.62 225 SER A CA 1
ATOM 1821 C C . SER A 1 225 ? 17.470 -3.799 -29.409 1.00 86.62 225 SER A C 1
ATOM 1823 O O . SER A 1 225 ? 16.608 -4.088 -30.238 1.00 86.62 225 SER A O 1
ATOM 1825 N N . THR A 1 226 ? 18.353 -2.831 -29.610 1.00 90.19 226 THR A N 1
ATOM 1826 C CA . THR A 1 226 ? 18.521 -2.127 -30.879 1.00 90.19 226 THR A CA 1
ATOM 1827 C C . THR A 1 226 ? 20.005 -1.955 -31.178 1.00 90.19 226 THR A C 1
ATOM 1829 O O . THR A 1 226 ? 20.860 -2.147 -30.308 1.00 90.19 226 THR A O 1
ATOM 1832 N N . VAL A 1 227 ? 20.326 -1.610 -32.420 1.00 91.44 227 VAL A N 1
ATOM 1833 C CA . VAL A 1 227 ? 21.697 -1.304 -32.830 1.00 91.44 227 VAL A CA 1
ATOM 1834 C C . VAL A 1 227 ? 22.159 -0.035 -32.115 1.00 91.44 227 VAL A C 1
ATOM 1836 O O . VAL A 1 227 ? 21.373 0.883 -31.866 1.00 91.44 227 VAL A O 1
ATOM 1839 N N . CYS A 1 228 ? 23.435 0.014 -31.742 1.00 89.88 228 CYS A N 1
ATOM 1840 C CA . CYS A 1 228 ? 23.991 1.197 -31.101 1.00 89.88 228 CYS A CA 1
ATOM 1841 C C . CYS A 1 228 ? 23.938 2.421 -32.024 1.00 89.88 228 CYS A C 1
ATOM 1843 O O . CYS A 1 228 ? 24.316 2.354 -33.192 1.00 89.88 228 CYS A O 1
ATOM 1845 N N . ASN A 1 229 ? 23.548 3.568 -31.465 1.00 88.19 229 ASN A N 1
ATOM 1846 C CA . ASN A 1 229 ? 23.521 4.846 -32.191 1.00 88.19 229 ASN A CA 1
ATOM 1847 C C . ASN A 1 229 ? 24.916 5.484 -32.330 1.00 88.19 229 ASN A C 1
ATOM 1849 O O . ASN A 1 229 ? 25.070 6.530 -32.957 1.00 88.19 229 ASN A O 1
ATOM 1853 N N . TYR A 1 230 ? 25.929 4.876 -31.714 1.00 87.06 230 TYR A N 1
ATOM 1854 C CA . TYR A 1 230 ? 27.318 5.307 -31.743 1.00 87.06 230 TYR A CA 1
ATOM 1855 C C . TYR A 1 230 ? 28.246 4.092 -31.771 1.00 87.06 230 TYR A C 1
ATOM 1857 O O . TYR A 1 230 ? 27.876 2.993 -31.355 1.00 87.06 230 TYR A O 1
ATOM 1865 N N . ILE A 1 231 ? 29.474 4.302 -32.244 1.00 84.50 231 ILE A N 1
ATOM 1866 C CA . ILE A 1 231 ? 30.522 3.281 -32.207 1.00 84.50 231 ILE A CA 1
ATOM 1867 C C . ILE A 1 231 ? 31.178 3.335 -30.821 1.00 84.50 231 ILE A C 1
ATOM 1869 O O . ILE A 1 231 ? 31.736 4.376 -30.463 1.00 84.50 231 ILE A O 1
ATOM 1873 N N . PRO A 1 232 ? 31.139 2.254 -30.023 1.00 86.62 232 PRO A N 1
ATOM 1874 C CA . PRO A 1 232 ? 31.779 2.252 -28.718 1.00 86.62 232 PRO A CA 1
ATOM 1875 C C . PRO A 1 232 ? 33.303 2.307 -28.872 1.00 86.62 232 PRO A C 1
ATOM 1877 O O . PRO A 1 232 ? 33.879 1.599 -29.699 1.00 86.62 232 PRO A O 1
ATOM 1880 N N . LEU A 1 233 ? 33.972 3.098 -28.026 1.00 81.62 233 LEU A N 1
ATOM 1881 C CA . LEU A 1 233 ? 35.430 3.294 -28.078 1.00 81.62 233 LEU A CA 1
ATOM 1882 C C . LEU A 1 233 ? 36.228 1.993 -27.892 1.00 81.62 233 LEU A C 1
ATOM 1884 O O . LEU A 1 233 ? 37.348 1.883 -28.385 1.00 81.62 233 LEU A O 1
ATOM 1888 N N . GLY A 1 234 ? 35.642 0.991 -27.228 1.00 82.00 234 GLY A N 1
ATOM 1889 C CA . GLY A 1 234 ? 36.240 -0.338 -27.086 1.00 82.00 234 GLY A CA 1
ATOM 1890 C C . GLY A 1 234 ? 36.361 -1.118 -28.403 1.00 82.00 234 GLY A C 1
ATOM 1891 O O . GLY A 1 234 ? 37.168 -2.041 -28.488 1.00 82.00 234 GLY A O 1
ATOM 1892 N N . ASN A 1 235 ? 35.613 -0.750 -29.451 1.00 83.19 235 ASN A N 1
ATOM 1893 C CA . ASN A 1 235 ? 35.708 -1.377 -30.769 1.00 83.19 235 ASN A CA 1
ATOM 1894 C C . ASN A 1 235 ? 36.728 -0.628 -31.644 1.00 83.19 235 ASN A C 1
ATOM 1896 O O . ASN A 1 235 ? 36.377 0.130 -32.549 1.00 83.19 235 ASN A O 1
ATOM 1900 N N . ILE A 1 236 ? 38.013 -0.853 -31.351 1.00 84.94 236 ILE A N 1
ATOM 1901 C CA . ILE A 1 236 ? 39.151 -0.150 -31.970 1.00 84.94 236 ILE A CA 1
ATOM 1902 C C . ILE A 1 236 ? 39.128 -0.257 -33.500 1.00 84.94 236 ILE A C 1
ATOM 1904 O O . ILE A 1 236 ? 39.427 0.718 -34.186 1.00 84.94 236 ILE A O 1
ATOM 1908 N N . ILE A 1 237 ? 38.743 -1.419 -34.039 1.00 85.94 237 ILE A N 1
ATOM 1909 C CA . ILE A 1 237 ? 38.668 -1.644 -35.490 1.00 85.94 237 ILE A CA 1
ATOM 1910 C C . ILE A 1 237 ? 37.644 -0.691 -36.112 1.00 85.94 237 ILE A C 1
ATOM 1912 O O . ILE A 1 237 ? 37.975 0.043 -37.041 1.00 85.94 237 ILE A O 1
ATOM 1916 N N . SER A 1 238 ? 36.430 -0.647 -35.559 1.00 83.00 238 SER A N 1
ATOM 1917 C CA . SER A 1 238 ? 35.355 0.206 -36.078 1.00 83.00 238 SER A CA 1
ATOM 1918 C C . SER A 1 238 ? 35.693 1.693 -35.957 1.00 83.00 238 SER A C 1
ATOM 1920 O O . SER A 1 238 ? 35.435 2.466 -36.879 1.00 83.00 238 SER A O 1
ATOM 1922 N N . VAL A 1 239 ? 36.327 2.095 -34.850 1.00 86.69 239 VAL A N 1
ATOM 1923 C CA . VAL A 1 239 ? 36.798 3.474 -34.645 1.00 86.69 239 VAL A CA 1
ATOM 1924 C C . VAL A 1 239 ? 37.852 3.854 -35.688 1.00 86.69 239 VAL A C 1
ATOM 1926 O O . VAL A 1 239 ? 37.755 4.917 -36.302 1.00 86.69 239 VAL A O 1
ATOM 1929 N N . LEU A 1 240 ? 38.836 2.987 -35.937 1.00 90.38 240 LEU A N 1
ATOM 1930 C CA . LEU A 1 240 ? 39.905 3.255 -36.899 1.00 90.38 240 LEU A CA 1
ATOM 1931 C C . LEU A 1 240 ? 39.362 3.359 -38.328 1.00 90.38 240 LEU A C 1
ATOM 1933 O O . LEU A 1 240 ? 39.734 4.281 -39.055 1.00 90.38 240 LEU A O 1
ATOM 1937 N N . THR A 1 241 ? 38.437 2.476 -38.712 1.00 90.62 241 THR A N 1
ATOM 1938 C CA . THR A 1 241 ? 37.755 2.561 -40.009 1.00 90.62 241 THR A CA 1
ATOM 1939 C C . THR A 1 241 ? 37.013 3.888 -40.155 1.00 90.62 241 THR A C 1
ATOM 1941 O O . THR A 1 241 ? 37.194 4.566 -41.164 1.00 90.62 241 THR A O 1
ATOM 1944 N N . TYR A 1 242 ? 36.253 4.309 -39.139 1.00 90.00 242 TYR A N 1
ATOM 1945 C CA . TYR A 1 242 ? 35.506 5.569 -39.169 1.00 90.00 242 TYR A CA 1
ATOM 1946 C C . TYR A 1 242 ? 36.418 6.793 -39.362 1.00 90.00 242 TYR A C 1
ATOM 1948 O O . TYR A 1 242 ? 36.144 7.648 -40.207 1.00 90.00 242 TYR A O 1
ATOM 1956 N N . VAL A 1 243 ? 37.544 6.853 -38.641 1.00 91.94 243 VAL A N 1
ATOM 1957 C CA . VAL A 1 243 ? 38.531 7.942 -38.767 1.00 91.94 243 VAL A CA 1
ATOM 1958 C C . VAL A 1 243 ? 39.146 7.978 -40.167 1.00 91.94 243 VAL A C 1
ATOM 1960 O O . VAL A 1 243 ? 39.222 9.042 -40.782 1.00 91.94 243 VAL A O 1
ATOM 1963 N N . VAL A 1 244 ? 39.552 6.823 -40.699 1.00 94.88 244 VAL A N 1
ATOM 1964 C CA . VAL A 1 244 ? 40.154 6.723 -42.036 1.00 94.88 244 VAL A CA 1
ATOM 1965 C C . VAL A 1 244 ? 39.165 7.162 -43.118 1.00 94.88 244 VAL A C 1
ATOM 1967 O O . VAL A 1 244 ? 39.521 7.959 -43.987 1.00 94.88 244 VAL A O 1
ATOM 1970 N N . THR A 1 245 ? 37.908 6.714 -43.051 1.00 93.81 245 THR A N 1
ATOM 1971 C CA . THR A 1 245 ? 36.856 7.144 -43.984 1.00 93.81 245 THR A CA 1
ATOM 1972 C C . THR A 1 245 ? 36.609 8.651 -43.904 1.00 93.81 245 THR A C 1
ATOM 1974 O O . THR A 1 245 ? 36.490 9.300 -44.943 1.00 93.81 245 THR A O 1
ATOM 1977 N N . GLY A 1 246 ? 36.608 9.233 -42.700 1.00 93.31 246 GLY A N 1
ATOM 1978 C CA . GLY A 1 246 ? 36.488 10.681 -42.508 1.00 93.31 246 GLY A CA 1
ATOM 1979 C C . GLY A 1 246 ? 37.604 11.473 -43.199 1.00 93.31 246 GLY A C 1
ATOM 1980 O O . GLY A 1 246 ? 37.327 12.467 -43.872 1.00 93.31 246 GLY A O 1
ATOM 1981 N N . ILE A 1 247 ? 38.852 11.000 -43.114 1.00 95.31 247 ILE A N 1
ATOM 1982 C CA . ILE A 1 247 ? 39.994 11.615 -43.809 1.00 95.31 247 ILE A CA 1
ATOM 1983 C C . ILE A 1 247 ? 39.796 11.567 -45.329 1.00 95.31 247 ILE A C 1
ATOM 1985 O O . ILE A 1 247 ? 40.005 12.579 -45.995 1.00 95.31 247 ILE A O 1
ATOM 1989 N N . PHE A 1 248 ? 39.359 10.431 -45.883 1.00 96.38 248 PHE A N 1
ATOM 1990 C CA . PHE A 1 248 ? 39.108 10.300 -47.324 1.00 96.38 248 PHE A CA 1
ATOM 1991 C C . PHE A 1 248 ? 37.999 11.228 -47.830 1.00 96.38 248 PHE A C 1
ATOM 1993 O O . PHE A 1 248 ? 38.139 11.832 -48.893 1.00 96.38 248 PHE A O 1
ATOM 2000 N N . TYR A 1 249 ? 36.912 11.386 -47.072 1.00 95.81 249 TYR A N 1
ATOM 2001 C CA . TYR A 1 249 ? 35.866 12.348 -47.423 1.00 95.81 249 TYR A CA 1
ATOM 2002 C C . TYR A 1 249 ? 36.388 13.785 -47.409 1.00 95.81 249 TYR A C 1
ATOM 2004 O O . TYR A 1 249 ? 36.087 14.563 -48.315 1.00 95.81 249 TYR A O 1
ATOM 2012 N N . PHE A 1 250 ? 37.195 14.134 -46.407 1.00 95.12 250 PHE A N 1
ATOM 2013 C CA . PHE A 1 250 ? 37.749 15.477 -46.280 1.00 95.1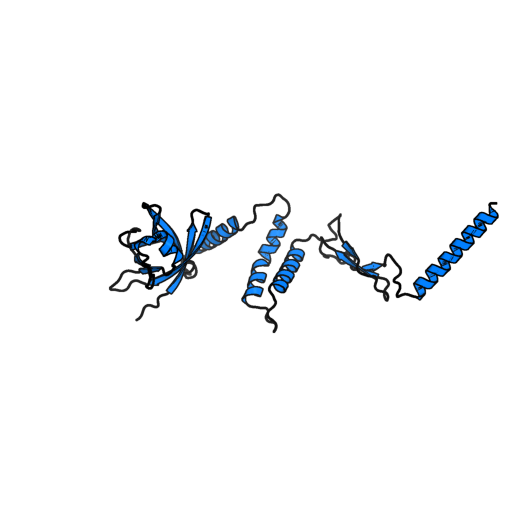2 250 PHE A CA 1
ATOM 2014 C C . PHE A 1 250 ? 38.737 15.804 -47.405 1.00 95.12 250 PHE A C 1
ATOM 2016 O O . PHE A 1 250 ? 38.661 16.878 -48.003 1.00 95.12 250 PHE A O 1
ATOM 2023 N N . THR A 1 251 ? 39.626 14.871 -47.756 1.00 95.19 251 THR A N 1
ATOM 2024 C CA . THR A 1 251 ? 40.540 15.047 -48.894 1.00 95.19 251 THR A CA 1
ATOM 2025 C C . THR A 1 251 ? 39.781 15.122 -50.217 1.00 95.19 251 THR A C 1
ATOM 2027 O O . THR A 1 251 ? 40.095 15.979 -51.039 1.00 95.19 251 THR A O 1
ATOM 2030 N N . GLY A 1 252 ? 38.733 14.311 -50.399 1.00 95.25 252 GLY A N 1
ATOM 2031 C CA . GLY A 1 252 ? 37.841 14.388 -51.557 1.00 95.25 252 GLY A CA 1
ATOM 2032 C C . GLY A 1 252 ? 37.167 15.756 -51.701 1.00 95.25 252 GLY A C 1
ATOM 2033 O O . GLY A 1 252 ? 37.158 16.324 -52.793 1.00 95.25 252 GLY A O 1
ATOM 2034 N N . LEU A 1 253 ? 36.672 16.326 -50.598 1.00 94.25 253 LEU A N 1
ATOM 2035 C CA . LEU A 1 253 ? 36.097 17.675 -50.564 1.00 94.25 253 LEU A CA 1
ATOM 2036 C C . LEU A 1 253 ? 37.115 18.752 -50.954 1.00 94.25 253 LEU A C 1
ATOM 2038 O O . LEU A 1 253 ? 36.794 19.625 -51.758 1.00 94.25 253 LEU A O 1
ATOM 2042 N N . ILE A 1 254 ? 38.344 18.678 -50.433 1.00 95.25 254 ILE A N 1
ATOM 2043 C CA . ILE A 1 254 ? 39.420 19.607 -50.808 1.00 95.25 254 ILE A CA 1
ATOM 2044 C C . ILE A 1 254 ? 39.702 19.516 -52.311 1.00 95.25 254 ILE A C 1
ATOM 2046 O O . ILE A 1 254 ? 39.744 20.544 -52.985 1.00 95.25 254 ILE A O 1
ATOM 2050 N N . CYS A 1 255 ? 39.855 18.303 -52.848 1.00 94.75 255 CYS A N 1
ATOM 2051 C CA . CYS A 1 255 ? 40.092 18.092 -54.276 1.00 94.75 255 CYS A CA 1
ATOM 2052 C C . CYS A 1 255 ? 38.952 18.653 -55.135 1.00 94.75 255 CYS A C 1
ATOM 2054 O O . CYS A 1 255 ? 39.213 19.316 -56.135 1.00 94.75 255 CYS A O 1
ATOM 2056 N N . LEU A 1 256 ? 37.698 18.448 -54.727 1.00 94.88 256 LEU A N 1
ATOM 2057 C CA . LEU A 1 256 ? 36.530 18.974 -55.431 1.00 94.88 256 LEU A CA 1
ATOM 2058 C C . LEU A 1 256 ? 36.513 20.509 -55.439 1.00 94.88 256 LEU A C 1
ATOM 2060 O O . LEU A 1 256 ? 36.291 21.110 -56.487 1.00 94.88 256 LEU A O 1
ATOM 2064 N N . VAL A 1 257 ? 36.809 21.155 -54.306 1.00 94.00 257 VAL A N 1
ATOM 2065 C CA . VAL A 1 257 ? 36.920 22.624 -54.225 1.00 94.00 257 VAL A CA 1
ATOM 2066 C C . VAL A 1 257 ? 38.050 23.150 -55.114 1.00 94.00 257 VAL A C 1
ATOM 2068 O O . VAL A 1 257 ? 37.878 24.179 -55.765 1.00 94.00 257 VAL A O 1
ATOM 2071 N N . LEU A 1 258 ? 39.186 22.449 -55.171 1.00 92.94 258 LEU A N 1
ATOM 2072 C CA . LEU A 1 258 ? 40.305 22.805 -56.048 1.00 92.94 258 LEU A CA 1
ATOM 2073 C C . LEU A 1 258 ? 39.976 22.641 -57.537 1.00 92.94 258 LEU A C 1
ATOM 2075 O O . LEU A 1 258 ? 40.537 23.376 -58.335 1.00 92.94 258 LEU A O 1
ATOM 2079 N N . MET A 1 259 ? 39.088 21.715 -57.912 1.00 91.75 259 MET A N 1
ATOM 2080 C CA . MET A 1 259 ? 38.659 21.524 -59.306 1.00 91.75 259 MET A CA 1
ATOM 2081 C C . MET A 1 259 ? 37.607 22.535 -59.783 1.00 91.75 259 MET A C 1
ATOM 2083 O O . MET A 1 259 ? 37.468 22.736 -60.985 1.00 91.75 259 MET A O 1
ATOM 2087 N N . ILE A 1 260 ? 36.825 23.117 -58.868 1.00 91.69 260 ILE A N 1
ATOM 2088 C CA . ILE A 1 260 ? 35.795 24.121 -59.197 1.00 91.69 260 ILE A CA 1
ATOM 2089 C C . ILE A 1 260 ? 36.399 25.528 -59.348 1.00 91.69 260 ILE A C 1
ATOM 2091 O O . ILE A 1 260 ? 35.803 26.382 -60.006 1.00 91.69 260 ILE A O 1
ATOM 2095 N N . LYS A 1 261 ? 37.559 25.775 -58.734 1.00 65.38 261 LYS A N 1
ATOM 2096 C CA . LYS A 1 261 ? 38.348 26.999 -58.923 1.00 65.38 261 LYS A CA 1
ATOM 2097 C C . LYS A 1 261 ? 39.169 26.949 -60.204 1.00 65.38 261 LYS A C 1
ATOM 2099 O O . LYS A 1 261 ? 39.292 28.031 -60.818 1.00 65.38 261 LYS A O 1
#

Secondary structure (DSSP, 8-state):
---PPEEEEEEEE-TTS-EEEEEEEEE--BTTB--EEEE--HHHHHHH-GGG--TTS---EEEEE-SS-BTTTTEEEEETTEEEEEEEETTEEEEEEEEESSTTTS-TT-THHHHHHHHHHHHHHHHHS----SSS-HHHHHHHHHTTHHHHHHHHHHH--SSSS---HHHHHHHHHHHHHHHHSPBTTT-SS--EEE---BTTTTEEEEEESS-B--STTS-SEEE-SS--TT-HHHHHHHHHHHHHHHHHHHHHHHHH-

Radius of gyration: 34.44 Å; chains: 1; bounding box: 70×51×101 Å

pLDDT: mean 74.84, std 17.1, range [27.8, 96.38]

Foldseek 3Di:
DPDDWDWFKKWAQDPVRDIDIFIWTWDPDDPVFAIKIWTQDPVCCVQFVVVQDDPDDRDIDIAGDDPDADDVNSHWHDDPQWIFHWTQDPNDTDTTIMGTPPVLVPPPDDPVSVVVVCVVVVVCCVVVVPDCDDDDQVVLVVQCVVVVLVVVLVCCQPVNDPDPDRDDNVVSVVVSVVVSLVSRAAAPVVDPDWDWDWADQDQVPQKTAIGTDRHDHPDPPDGRIDGDPDHDVVNVVVVVVVVVVVVVVVVVVVVVVVVVD

Sequence (261 aa):
MQANTKSDVYYFINKSNEYIVITAKHVPSTDKENAKLIIDDERVIKEYYKEYYTSGNNYELVFTCGTNANYKDKHIFYYNNRVDLPILNNGTETVLTIKSTNDYFNTNENSDTANSLCSIANSMLKIARPIQYPLNGFDKMNEIENKDLVSILFSNIYYGHNDTTVPTLEENLREFKELIDYHILPSCSDFLETNFTLSECNVATLTQSVEYNNCKKTSEDTLSSTVCNYIPLGNIISVLTYVVTGIFYFTGLICLVLMIK